Protein AF-A0A2W4PG89-F1 (afdb_monomer_lite)

pLDDT: mean 87.33, std 13.19, range [42.97, 98.25]

Radius of gyration: 44.08 Å; chains: 1; bounding box: 96×27×114 Å

Structure (mmCIF, N/CA/C/O backbone):
data_AF-A0A2W4PG89-F1
#
_entry.id   AF-A0A2W4PG89-F1
#
loop_
_atom_site.group_PDB
_atom_site.id
_atom_site.type_symbol
_atom_site.label_atom_id
_atom_site.label_alt_id
_atom_site.label_comp_id
_atom_site.label_asym_id
_atom_site.label_entity_id
_atom_site.label_seq_id
_atom_site.pdbx_PDB_ins_code
_atom_site.Cartn_x
_atom_site.Cartn_y
_atom_site.Cartn_z
_atom_site.occupancy
_atom_site.B_iso_or_equiv
_atom_site.auth_seq_id
_atom_site.auth_comp_id
_atom_site.auth_asym_id
_atom_site.auth_atom_id
_atom_site.pdbx_PDB_model_num
ATOM 1 N N . MET A 1 1 ? 1.691 -7.792 51.391 1.00 42.97 1 MET A N 1
ATOM 2 C CA . MET A 1 1 ? 2.652 -6.675 51.264 1.00 42.97 1 MET A CA 1
ATOM 3 C C . MET A 1 1 ? 2.137 -5.712 50.196 1.00 42.97 1 MET A C 1
ATOM 5 O O . MET A 1 1 ? 2.732 -5.640 49.136 1.00 42.97 1 MET A O 1
ATOM 9 N N . ASN A 1 2 ? 0.989 -5.060 50.431 1.00 47.38 2 ASN A N 1
ATOM 10 C CA . ASN A 1 2 ? 0.433 -4.059 49.508 1.00 47.38 2 ASN A CA 1
ATOM 11 C C . ASN A 1 2 ? -0.629 -3.177 50.199 1.00 47.38 2 ASN A C 1
ATOM 13 O O . ASN A 1 2 ? -1.758 -3.092 49.740 1.00 47.38 2 ASN A O 1
ATOM 17 N N . ASP A 1 3 ? -0.293 -2.598 51.356 1.00 50.00 3 ASP A N 1
ATOM 18 C CA . ASP A 1 3 ? -1.242 -1.788 52.141 1.00 50.00 3 ASP A CA 1
ATOM 19 C C . ASP A 1 3 ? -0.560 -0.528 52.699 1.00 50.00 3 ASP A C 1
ATOM 21 O O . ASP A 1 3 ? -0.509 -0.282 53.901 1.00 50.00 3 ASP A O 1
ATOM 25 N N . ARG A 1 4 ? 0.110 0.221 51.813 1.00 56.50 4 ARG A N 1
ATOM 26 C CA . ARG A 1 4 ? 0.861 1.438 52.171 1.00 56.50 4 ARG A CA 1
ATOM 27 C C . ARG A 1 4 ? 0.488 2.642 51.299 1.00 56.50 4 ARG A C 1
ATOM 29 O O . ARG A 1 4 ? 1.340 3.474 51.026 1.00 56.50 4 ARG A O 1
ATOM 36 N N . PHE A 1 5 ? -0.761 2.710 50.852 1.00 58.41 5 PHE A N 1
ATOM 37 C CA . PHE A 1 5 ? -1.310 3.937 50.276 1.00 58.41 5 PHE A CA 1
ATOM 38 C C . PHE A 1 5 ? -2.250 4.575 51.289 1.00 58.41 5 PHE A C 1
ATOM 40 O O . PHE A 1 5 ? -3.011 3.873 51.964 1.00 58.41 5 PHE A O 1
ATOM 47 N N . GLU A 1 6 ? -2.192 5.892 51.431 1.00 68.19 6 GLU A N 1
ATOM 48 C CA . GLU A 1 6 ? -3.192 6.606 52.215 1.00 68.19 6 GLU A CA 1
ATOM 49 C C . GLU A 1 6 ? -4.553 6.549 51.488 1.00 68.19 6 GLU A C 1
ATOM 51 O O . GLU A 1 6 ? -4.605 6.439 50.260 1.00 68.19 6 GLU A O 1
ATOM 56 N N . PRO A 1 7 ? -5.691 6.586 52.207 1.00 69.12 7 PRO A N 1
ATOM 57 C CA . PRO A 1 7 ? -7.019 6.478 51.595 1.00 69.12 7 PRO A CA 1
ATOM 58 C C . PRO A 1 7 ? -7.295 7.511 50.495 1.00 69.12 7 PRO A C 1
ATOM 60 O O . PRO A 1 7 ? -8.023 7.206 49.555 1.00 69.12 7 PRO A O 1
ATOM 63 N N . ALA A 1 8 ? -6.709 8.707 50.600 1.00 70.81 8 ALA A N 1
ATOM 64 C CA . ALA A 1 8 ? -6.846 9.765 49.603 1.00 70.81 8 ALA A CA 1
ATOM 65 C C . ALA A 1 8 ? -6.118 9.424 48.289 1.00 70.81 8 ALA A C 1
ATOM 67 O O . ALA A 1 8 ? -6.716 9.520 47.221 1.00 70.81 8 ALA A O 1
ATOM 68 N N . GLU A 1 9 ? -4.880 8.927 48.366 1.00 68.31 9 GLU A N 1
ATOM 69 C CA . GLU A 1 9 ? -4.071 8.563 47.192 1.00 68.31 9 GLU A CA 1
ATOM 70 C C . GLU A 1 9 ? -4.678 7.391 46.406 1.00 68.31 9 GLU A C 1
ATOM 72 O O . GLU A 1 9 ? -4.605 7.350 45.178 1.00 68.31 9 GLU A O 1
ATOM 77 N N . ARG A 1 10 ? -5.342 6.449 47.095 1.00 71.75 10 ARG A N 1
ATOM 78 C CA . ARG A 1 10 ? -6.097 5.375 46.428 1.00 71.75 10 ARG A CA 1
ATOM 79 C C . ARG A 1 10 ? -7.257 5.915 45.594 1.00 71.75 10 ARG A C 1
ATOM 81 O O . ARG A 1 10 ? -7.465 5.445 44.481 1.00 71.75 10 ARG A O 1
ATOM 88 N N . ASN A 1 11 ? -7.991 6.902 46.103 1.00 76.06 11 ASN A N 1
ATOM 89 C CA . ASN A 1 11 ? -9.130 7.471 45.382 1.00 76.06 11 ASN A CA 1
ATOM 90 C C . ASN A 1 11 ? -8.682 8.242 44.132 1.00 76.06 11 ASN A C 1
ATOM 92 O O . ASN A 1 11 ? -9.313 8.116 43.085 1.00 76.06 11 ASN A O 1
ATOM 96 N N . GLU A 1 12 ? -7.575 8.984 44.215 1.00 80.25 12 GLU A N 1
ATOM 97 C CA . GLU A 1 12 ? -7.002 9.696 43.063 1.00 80.25 12 GLU A CA 1
ATOM 98 C C . GLU A 1 12 ? -6.467 8.733 41.997 1.00 80.25 12 GLU A C 1
ATOM 100 O O . GLU A 1 12 ? -6.720 8.929 40.808 1.00 80.25 12 GLU A O 1
ATOM 105 N N . HIS A 1 13 ? -5.794 7.652 42.413 1.00 85.62 13 HIS A N 1
ATOM 106 C CA . HIS A 1 13 ? -5.355 6.596 41.502 1.00 85.62 13 HIS A CA 1
ATOM 107 C C . HIS A 1 13 ? -6.539 5.990 40.741 1.00 85.62 13 HIS A C 1
ATOM 109 O O . HIS A 1 13 ? -6.485 5.844 39.524 1.00 85.62 13 HIS A O 1
ATOM 115 N N . HIS A 1 14 ? -7.616 5.642 41.446 1.00 83.06 14 HIS A N 1
ATOM 116 C CA . HIS A 1 14 ? -8.781 5.013 40.828 1.00 83.06 14 HIS A CA 1
ATOM 117 C C . HIS A 1 14 ? -9.470 5.957 39.840 1.00 83.06 14 HIS A C 1
ATOM 119 O O . HIS A 1 14 ? -9.765 5.545 38.727 1.00 83.06 14 HIS A O 1
ATOM 125 N N . ALA A 1 15 ? -9.646 7.232 40.196 1.00 85.62 15 ALA A N 1
ATOM 126 C CA . ALA A 1 15 ? -10.275 8.205 39.306 1.00 85.62 15 ALA A CA 1
ATOM 127 C C . ALA A 1 15 ? -9.478 8.420 38.007 1.00 85.62 15 ALA A C 1
ATOM 129 O O . ALA A 1 15 ? -10.058 8.411 36.926 1.00 85.62 15 ALA A O 1
ATOM 130 N N . ALA A 1 16 ? -8.151 8.570 38.097 1.00 90.00 16 ALA A N 1
ATOM 131 C CA . ALA A 1 16 ? -7.307 8.813 36.924 1.00 90.00 16 ALA A CA 1
ATOM 132 C C . ALA A 1 16 ? -7.180 7.591 35.997 1.00 90.00 16 ALA A C 1
ATOM 134 O O . ALA A 1 16 ? -6.957 7.743 34.795 1.00 90.00 16 ALA A O 1
ATOM 135 N N . TRP A 1 17 ? -7.270 6.378 36.551 1.00 95.19 17 TRP A N 1
ATOM 136 C CA . TRP A 1 17 ? -7.190 5.151 35.761 1.00 95.19 17 TRP A CA 1
ATOM 137 C C . TRP A 1 17 ? -8.542 4.683 35.232 1.00 95.19 17 TRP A C 1
ATOM 139 O O . TRP A 1 17 ? -8.551 4.083 34.165 1.00 95.19 17 TRP A O 1
ATOM 149 N N . ASP A 1 18 ? -9.657 4.980 35.902 1.00 94.94 18 ASP A N 1
ATOM 150 C CA . ASP A 1 18 ? -10.996 4.619 35.420 1.00 94.94 18 ASP A CA 1
ATOM 151 C C . ASP A 1 18 ? -11.278 5.219 34.034 1.00 94.94 18 ASP A C 1
ATOM 153 O O . ASP A 1 18 ? -11.671 4.482 33.133 1.00 94.94 18 ASP A O 1
ATOM 157 N N . GLU A 1 19 ? -10.989 6.509 33.830 1.00 95.31 19 GLU A N 1
ATOM 158 C CA . GLU A 1 19 ? -11.161 7.185 32.531 1.00 95.31 19 GLU A CA 1
ATOM 159 C C . GLU A 1 19 ? -10.311 6.517 31.437 1.00 95.31 19 GLU A C 1
ATOM 161 O O . GLU A 1 19 ? -10.819 6.113 30.397 1.00 95.31 19 GLU A O 1
ATOM 166 N N . ARG A 1 20 ? -9.027 6.258 31.714 1.00 97.25 20 ARG A N 1
ATOM 167 C CA . ARG A 1 20 ? -8.132 5.595 30.750 1.00 97.25 20 ARG A CA 1
ATOM 168 C C . ARG A 1 20 ? -8.522 4.154 30.442 1.00 97.25 20 ARG A C 1
ATOM 170 O O . ARG A 1 20 ? -8.232 3.670 29.352 1.00 97.25 20 ARG A O 1
ATOM 177 N N . LEU A 1 21 ? -9.091 3.437 31.409 1.00 97.81 21 LEU A N 1
ATOM 178 C CA . LEU A 1 21 ? -9.573 2.074 31.193 1.00 97.81 21 LEU A CA 1
ATOM 179 C C . LEU A 1 21 ? -10.810 2.066 30.295 1.00 97.81 21 LEU A C 1
ATOM 181 O O . LEU A 1 21 ? -10.938 1.146 29.492 1.00 97.81 21 LEU A O 1
ATOM 185 N N . GLN A 1 22 ? -11.679 3.073 30.414 1.00 96.69 22 GLN A N 1
ATOM 186 C CA . GLN A 1 22 ? -12.812 3.268 29.510 1.00 96.69 22 GLN A CA 1
ATOM 187 C C . GLN A 1 22 ? -12.330 3.619 28.100 1.00 96.69 22 GLN A C 1
ATOM 189 O O . GLN A 1 22 ? -12.638 2.871 27.180 1.00 96.69 22 GLN A O 1
ATOM 194 N N . ASP A 1 23 ? -11.457 4.620 27.949 1.00 97.56 23 ASP A N 1
ATOM 195 C CA . ASP A 1 23 ? -10.880 4.980 26.643 1.00 97.56 23 ASP A CA 1
ATOM 196 C C . ASP A 1 23 ? -10.186 3.782 25.967 1.00 97.56 23 ASP A C 1
ATOM 198 O O . ASP A 1 23 ? -10.250 3.591 24.752 1.00 97.56 23 ASP A O 1
ATOM 202 N N . TRP A 1 24 ? -9.497 2.948 26.755 1.00 98.06 24 TRP A N 1
ATOM 203 C CA . TRP A 1 24 ? -8.860 1.731 26.256 1.00 98.06 24 TRP A CA 1
ATOM 204 C C . TRP A 1 24 ? -9.882 0.685 25.793 1.00 98.06 24 TRP A C 1
ATOM 206 O O . TRP A 1 24 ? -9.654 0.012 24.789 1.00 98.06 24 TRP A O 1
ATOM 216 N N . LEU A 1 25 ? -10.993 0.535 26.520 1.00 97.50 25 LEU A N 1
ATOM 217 C CA . LEU A 1 25 ? -12.073 -0.395 26.188 1.00 97.50 25 LEU A CA 1
ATOM 218 C C . LEU A 1 25 ? -12.823 0.040 24.920 1.00 97.50 25 LEU A C 1
ATOM 220 O O . LEU A 1 25 ? -13.148 -0.813 24.095 1.00 97.50 25 LEU A O 1
ATOM 224 N N . ASP A 1 26 ? -12.988 1.348 24.731 1.00 96.81 26 ASP A N 1
ATOM 225 C CA . ASP A 1 26 ? -13.609 1.965 23.554 1.00 96.81 26 ASP A CA 1
ATOM 226 C C . ASP A 1 26 ? -12.658 2.053 22.340 1.00 96.81 26 ASP A C 1
ATOM 228 O O . ASP A 1 26 ? -13.071 2.425 21.243 1.00 96.81 26 ASP A O 1
ATOM 232 N N . ALA A 1 27 ? -11.393 1.641 22.505 1.00 97.25 27 ALA A N 1
ATOM 233 C CA . ALA A 1 27 ? -10.324 1.722 21.505 1.00 97.25 27 ALA A CA 1
ATOM 234 C C . ALA A 1 27 ? -10.004 3.156 21.026 1.00 97.25 27 ALA A C 1
ATOM 236 O O . ALA A 1 27 ? -9.531 3.349 19.903 1.00 97.25 27 ALA A O 1
ATOM 237 N N . ASP A 1 28 ? -10.188 4.142 21.907 1.00 97.81 28 ASP A N 1
ATOM 238 C CA . ASP A 1 28 ? -9.952 5.569 21.651 1.00 97.81 28 ASP A CA 1
ATOM 239 C C . ASP A 1 28 ? -8.527 6.035 22.018 1.00 97.81 28 ASP A C 1
ATOM 241 O O . ASP A 1 28 ? -8.156 7.194 21.809 1.00 97.81 28 ASP A O 1
ATOM 245 N N . LEU A 1 29 ? -7.687 5.131 22.530 1.00 97.56 29 LEU A N 1
ATOM 246 C CA . LEU A 1 29 ? -6.290 5.413 22.861 1.00 97.56 29 LEU A CA 1
ATOM 247 C C . LEU A 1 29 ? -5.343 5.206 21.674 1.00 97.56 29 LEU A C 1
ATOM 249 O O . LE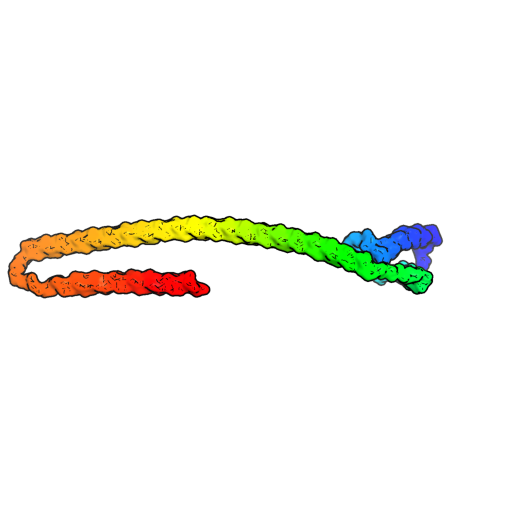U A 1 29 ? -5.458 4.250 20.906 1.00 97.56 29 LEU A O 1
ATOM 253 N N . ASP A 1 30 ? -4.311 6.049 21.583 1.00 97.75 30 ASP A N 1
ATOM 254 C CA . ASP A 1 30 ? -3.206 5.805 20.660 1.00 97.75 30 ASP A CA 1
ATOM 255 C C . ASP A 1 30 ? -2.350 4.591 21.089 1.00 97.75 30 ASP A C 1
ATOM 257 O O . ASP A 1 30 ? -2.493 4.018 22.177 1.00 97.75 30 ASP A O 1
ATOM 261 N N . ALA A 1 31 ? -1.419 4.175 20.224 1.00 97.81 31 ALA A N 1
ATOM 262 C CA . ALA A 1 31 ? -0.582 3.003 20.480 1.00 97.81 31 ALA A CA 1
ATOM 263 C C . ALA A 1 31 ? 0.308 3.141 21.735 1.00 97.81 31 ALA A C 1
ATOM 265 O O . ALA A 1 31 ? 0.587 2.146 22.406 1.00 97.81 31 ALA A O 1
ATOM 266 N N . ALA A 1 32 ? 0.763 4.353 22.066 1.00 97.88 32 ALA A N 1
ATOM 267 C CA . ALA A 1 32 ? 1.626 4.588 23.221 1.00 97.88 32 ALA A CA 1
ATOM 268 C C . ALA A 1 32 ? 0.824 4.553 24.531 1.00 97.88 32 ALA A C 1
ATOM 270 O O . ALA A 1 32 ? 1.262 3.955 25.517 1.00 97.88 32 ALA A O 1
ATOM 271 N N . GLN A 1 33 ? -0.365 5.150 24.532 1.00 97.69 33 GLN A N 1
ATOM 272 C CA . GLN A 1 33 ? -1.306 5.123 25.648 1.00 97.69 33 GLN A CA 1
ATOM 273 C C . GLN A 1 33 ? -1.823 3.704 25.910 1.00 97.69 33 GLN A C 1
ATOM 275 O O . GLN A 1 33 ? -1.857 3.273 27.063 1.00 97.69 33 GLN A O 1
ATOM 280 N N . THR A 1 34 ? -2.128 2.951 24.850 1.00 98.25 34 THR A N 1
ATOM 281 C CA . THR A 1 34 ? -2.509 1.533 24.930 1.00 98.25 34 THR A CA 1
ATOM 282 C C . THR A 1 34 ? -1.435 0.716 25.647 1.00 98.25 34 THR A C 1
ATOM 284 O O . THR A 1 34 ? -1.725 0.052 26.642 1.00 98.25 34 THR A O 1
ATOM 287 N N . ALA A 1 35 ? -0.170 0.835 25.225 1.00 98.19 35 ALA A N 1
ATOM 288 C CA . ALA A 1 35 ? 0.943 0.129 25.861 1.00 98.19 35 ALA A CA 1
ATOM 289 C C . ALA A 1 35 ? 1.120 0.513 27.344 1.00 98.19 35 ALA A C 1
ATOM 291 O O . ALA A 1 35 ? 1.455 -0.327 28.184 1.00 98.19 35 ALA A O 1
ATOM 292 N N . LEU A 1 36 ? 0.875 1.781 27.688 1.00 97.75 36 LEU A N 1
ATOM 293 C CA . LEU A 1 36 ? 0.931 2.263 29.065 1.00 97.75 36 LEU A CA 1
ATOM 294 C C . LEU A 1 36 ? -0.166 1.624 29.931 1.00 97.75 36 LEU A C 1
ATOM 296 O O . LEU A 1 36 ? 0.146 1.129 31.018 1.00 97.75 36 LEU A O 1
ATOM 300 N N . VAL A 1 37 ? -1.411 1.569 29.448 1.00 98.00 37 VAL A N 1
ATOM 301 C CA . VAL A 1 37 ? -2.527 0.902 30.142 1.00 98.00 37 VAL A CA 1
ATOM 302 C C . VAL A 1 37 ? -2.253 -0.592 30.312 1.00 98.00 37 VAL A C 1
ATOM 304 O O . VAL A 1 37 ? -2.361 -1.106 31.424 1.00 98.00 37 VAL A O 1
ATOM 307 N N . GLU A 1 38 ? -1.805 -1.280 29.262 1.00 98.25 38 GLU A N 1
ATOM 308 C CA . GLU A 1 38 ? -1.460 -2.706 29.321 1.00 98.25 38 GLU A CA 1
ATOM 309 C C . GLU A 1 38 ? -0.354 -2.995 30.345 1.00 98.25 38 GLU A C 1
ATOM 311 O O . GLU A 1 38 ? -0.463 -3.927 31.148 1.00 98.25 38 GLU A O 1
ATOM 316 N N . SER A 1 39 ? 0.692 -2.162 30.378 1.00 97.94 39 SER A N 1
ATOM 317 C CA . SER A 1 39 ? 1.777 -2.298 31.355 1.00 97.94 39 SER A CA 1
ATOM 318 C C . SER A 1 39 ? 1.288 -2.107 32.796 1.00 97.94 39 SER A C 1
ATOM 320 O O . SER A 1 39 ? 1.695 -2.846 33.698 1.00 97.94 39 SER A O 1
ATOM 322 N N . HIS A 1 40 ? 0.367 -1.164 33.018 1.00 96.75 40 HIS A N 1
ATOM 323 C CA . HIS A 1 40 ? -0.229 -0.928 34.326 1.00 96.75 40 HIS A CA 1
ATOM 324 C C . HIS A 1 40 ? -1.127 -2.093 34.746 1.00 96.75 40 HIS A C 1
ATOM 326 O O . HIS A 1 40 ? -1.009 -2.586 35.867 1.00 96.75 40 HIS A O 1
ATOM 332 N N . LEU A 1 41 ? -1.964 -2.593 33.835 1.00 97.50 41 LEU A N 1
ATOM 333 C CA . LEU A 1 41 ? -2.812 -3.762 34.061 1.00 97.50 41 LEU A CA 1
ATOM 334 C C . LEU A 1 41 ? -1.992 -5.011 34.393 1.00 97.50 41 LEU A C 1
ATOM 336 O O . LEU A 1 41 ? -2.436 -5.824 35.200 1.00 97.50 41 LEU A O 1
ATOM 340 N N . ALA A 1 42 ? -0.783 -5.170 33.848 1.00 97.75 42 ALA A N 1
ATOM 341 C CA . ALA A 1 42 ? 0.108 -6.267 34.227 1.00 97.75 42 ALA A CA 1
ATOM 342 C C . ALA A 1 42 ? 0.571 -6.162 35.696 1.00 97.75 42 ALA A C 1
ATOM 344 O O . ALA A 1 42 ? 0.637 -7.170 36.406 1.00 97.75 42 ALA A O 1
ATOM 345 N N . ALA A 1 43 ? 0.829 -4.946 36.182 1.00 96.12 43 ALA A N 1
ATOM 346 C CA . ALA A 1 43 ? 1.357 -4.696 37.523 1.00 96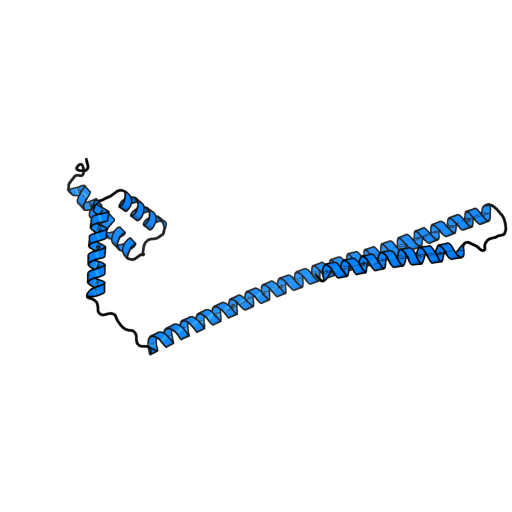.12 43 ALA A CA 1
ATOM 347 C C . ALA A 1 43 ? 0.277 -4.522 38.612 1.00 96.12 43 ALA A C 1
ATOM 349 O O . ALA A 1 43 ? 0.527 -4.849 39.773 1.00 96.12 43 ALA A O 1
ATOM 350 N N . CYS A 1 44 ? -0.916 -4.032 38.265 1.00 95.56 44 CYS A N 1
ATOM 351 C CA . CYS A 1 44 ? -1.930 -3.584 39.221 1.00 95.56 44 CYS A CA 1
ATOM 352 C C . CYS A 1 44 ? -3.159 -4.518 39.260 1.00 95.56 44 CYS A C 1
ATOM 354 O O . CYS A 1 44 ? -3.974 -4.493 38.337 1.00 95.56 44 CYS A O 1
ATOM 356 N N . PRO A 1 45 ? -3.346 -5.336 40.319 1.00 93.75 45 PRO A 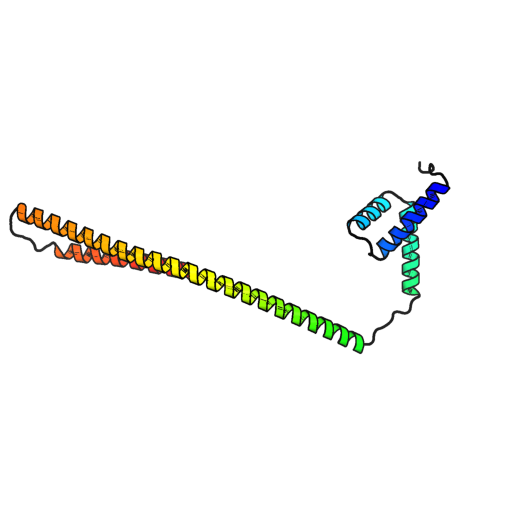N 1
ATOM 357 C CA . PRO A 1 45 ? -4.513 -6.218 40.434 1.00 93.75 45 PRO A CA 1
ATOM 358 C C . PRO A 1 45 ? -5.840 -5.461 40.555 1.00 93.75 45 PRO A C 1
ATOM 360 O O . PRO A 1 45 ? -6.827 -5.901 39.979 1.00 93.75 45 PRO A O 1
ATOM 363 N N . VAL A 1 46 ? -5.849 -4.306 41.224 1.00 91.81 46 VAL A N 1
ATOM 364 C CA . VAL A 1 46 ? -7.068 -3.515 41.451 1.00 91.81 46 VAL A CA 1
ATOM 365 C C . VAL A 1 46 ? -7.640 -2.988 40.132 1.00 91.81 46 VAL A C 1
ATOM 367 O O . VAL A 1 46 ? -8.830 -3.126 39.873 1.00 91.81 46 VAL A O 1
ATOM 370 N N . CYS A 1 47 ? -6.792 -2.467 39.240 1.00 95.81 47 CYS A N 1
ATOM 371 C CA . CYS A 1 47 ? -7.239 -2.020 37.918 1.00 95.81 47 CYS A CA 1
ATOM 372 C C . CYS A 1 47 ? -7.693 -3.175 37.014 1.00 95.81 47 CYS A C 1
ATOM 374 O O . CYS A 1 47 ? -8.538 -2.964 36.151 1.00 95.81 47 CYS A O 1
ATOM 376 N N . ARG A 1 48 ? -7.185 -4.401 37.212 1.00 96.56 48 ARG A N 1
ATOM 377 C CA . ARG A 1 48 ? -7.697 -5.581 36.492 1.00 96.56 48 ARG A CA 1
ATOM 378 C C . ARG A 1 48 ? -9.093 -5.980 36.955 1.00 96.56 48 ARG A C 1
ATOM 380 O O . ARG A 1 48 ? -9.920 -6.307 36.112 1.00 96.56 48 ARG A O 1
ATOM 387 N N . GLU A 1 49 ? -9.340 -5.961 38.263 1.00 95.88 49 GLU A N 1
ATOM 388 C CA . GLU A 1 49 ? -10.676 -6.195 38.827 1.00 95.88 49 GLU A CA 1
ATOM 389 C C . GLU A 1 49 ? -11.653 -5.139 38.306 1.00 95.88 49 GLU A C 1
ATOM 391 O O . GLU A 1 49 ? -12.702 -5.478 37.765 1.00 95.88 49 GLU A O 1
ATOM 396 N N . ARG A 1 50 ? -11.245 -3.867 38.324 1.00 95.56 50 ARG A N 1
ATOM 397 C CA . ARG A 1 50 ? -12.047 -2.763 37.796 1.00 95.56 50 ARG A CA 1
ATOM 398 C C . ARG A 1 50 ? -12.355 -2.888 36.301 1.00 95.56 50 ARG A C 1
ATOM 400 O O . ARG A 1 50 ? -13.487 -2.671 35.883 1.00 95.56 50 ARG A O 1
ATOM 407 N N . LEU A 1 51 ? -11.373 -3.285 35.491 1.00 97.44 51 LEU A N 1
ATOM 408 C CA . LEU A 1 51 ? -11.588 -3.566 34.070 1.00 97.44 51 LEU A CA 1
ATOM 409 C C . LEU A 1 51 ? -12.567 -4.732 33.853 1.00 97.44 51 LEU A C 1
ATOM 411 O O . LEU A 1 51 ? -13.336 -4.709 32.894 1.00 97.44 51 LEU A O 1
ATOM 415 N N . ALA A 1 52 ? -12.545 -5.753 34.715 1.00 97.81 52 ALA A N 1
ATOM 416 C CA . ALA A 1 52 ? -13.513 -6.845 34.651 1.00 97.81 52 ALA A CA 1
ATOM 417 C C . ALA A 1 52 ? -14.940 -6.346 34.935 1.00 97.81 52 ALA A C 1
ATOM 419 O O . ALA A 1 52 ? -15.839 -6.664 34.164 1.00 97.81 52 ALA A O 1
ATOM 420 N N . GLU A 1 53 ? -15.129 -5.492 35.947 1.00 97.06 53 GLU A N 1
ATOM 421 C CA . GLU A 1 53 ? -16.426 -4.853 36.230 1.00 97.06 53 GLU A CA 1
ATOM 422 C C . GLU A 1 53 ? -16.933 -4.020 35.042 1.00 97.06 53 GLU A C 1
ATOM 424 O O . GLU A 1 53 ? -18.098 -4.124 34.661 1.00 97.06 53 GLU A O 1
ATOM 429 N N . LEU A 1 54 ? -16.063 -3.213 34.419 1.00 96.75 54 LEU A N 1
ATOM 430 C CA . LEU A 1 54 ? -16.426 -2.413 33.242 1.00 96.75 54 LEU A CA 1
ATOM 431 C C . LEU A 1 54 ? -16.868 -3.297 32.067 1.00 96.75 54 LEU A C 1
ATOM 433 O O . LEU A 1 54 ? -17.867 -2.998 31.418 1.00 96.75 54 LEU A O 1
ATOM 437 N N . ARG A 1 55 ? -16.178 -4.419 31.831 1.00 97.62 55 ARG A N 1
ATOM 438 C CA . ARG A 1 55 ? -16.555 -5.398 30.797 1.00 97.62 55 ARG A CA 1
ATOM 439 C C . ARG A 1 55 ? -17.874 -6.103 31.093 1.00 97.62 55 ARG A C 1
ATOM 441 O O . ARG A 1 55 ? -18.615 -6.402 30.163 1.00 97.62 55 ARG A O 1
ATOM 448 N N . GLU A 1 56 ? -18.169 -6.387 32.359 1.00 97.94 56 GLU A N 1
ATOM 449 C CA . GLU A 1 56 ? -19.466 -6.947 32.755 1.00 97.94 56 GLU A CA 1
ATOM 450 C C . GLU A 1 56 ? -20.605 -5.957 32.488 1.00 97.94 56 GLU A C 1
ATOM 452 O O . GLU A 1 56 ? -21.654 -6.357 31.982 1.00 97.94 56 GLU A O 1
ATOM 457 N N . ILE A 1 57 ? -20.390 -4.666 32.768 1.00 96.94 57 ILE A N 1
ATOM 458 C CA . ILE A 1 57 ? -21.351 -3.602 32.451 1.00 96.94 57 ILE A CA 1
ATOM 459 C C . ILE A 1 57 ? -21.557 -3.497 30.937 1.00 96.94 57 ILE A C 1
ATOM 461 O O . ILE A 1 57 ? -22.703 -3.456 30.492 1.00 96.94 57 ILE A O 1
ATOM 465 N N . ASP A 1 58 ? -20.478 -3.485 30.152 1.00 96.12 58 ASP A N 1
ATOM 466 C CA . ASP A 1 58 ? -20.547 -3.406 28.689 1.00 96.12 58 ASP A CA 1
ATOM 467 C C . ASP A 1 58 ? -21.290 -4.610 28.084 1.00 96.12 58 ASP A C 1
ATOM 469 O O . ASP A 1 58 ? -22.211 -4.449 27.285 1.00 96.12 58 ASP A O 1
ATOM 473 N N . ALA A 1 59 ? -21.003 -5.826 28.563 1.00 96.06 59 ALA A N 1
ATOM 474 C CA . ALA A 1 59 ? -21.732 -7.027 28.161 1.00 96.06 59 ALA A CA 1
ATOM 475 C C . ALA A 1 59 ? -23.226 -6.953 28.525 1.00 96.06 59 ALA A C 1
ATOM 477 O O . ALA A 1 59 ? -24.085 -7.257 27.697 1.00 96.06 59 ALA A O 1
ATOM 478 N N . ALA A 1 60 ? -23.554 -6.499 29.739 1.00 97.19 60 ALA A N 1
ATOM 479 C CA . ALA A 1 60 ? -24.941 -6.335 30.165 1.00 97.19 60 ALA A CA 1
ATOM 480 C C . ALA A 1 60 ? -25.682 -5.270 29.338 1.00 97.19 60 ALA A C 1
ATOM 482 O O . ALA A 1 60 ? -26.859 -5.447 29.019 1.00 97.19 60 ALA A O 1
ATOM 483 N N . LEU A 1 61 ? -25.006 -4.179 28.963 1.00 95.75 61 LEU A N 1
ATOM 484 C CA . LEU A 1 61 ? -25.545 -3.156 28.067 1.00 95.75 61 LEU A CA 1
ATOM 485 C C . LEU A 1 61 ? -25.768 -3.712 26.660 1.00 95.75 61 LEU A C 1
ATOM 487 O O . LEU A 1 61 ? -26.837 -3.495 26.089 1.00 95.75 61 LEU A O 1
ATOM 491 N N . ALA A 1 62 ? -24.808 -4.463 26.123 1.00 93.69 62 ALA A N 1
ATOM 492 C CA . ALA A 1 62 ? -24.918 -5.105 24.818 1.00 93.69 62 ALA A CA 1
ATOM 493 C C . ALA A 1 62 ? -26.089 -6.101 24.750 1.00 93.69 62 ALA A C 1
ATOM 495 O O . ALA A 1 62 ? -26.750 -6.198 23.714 1.00 93.69 62 ALA A O 1
ATOM 496 N N . ASP A 1 63 ? -26.374 -6.802 25.850 1.00 95.81 63 ASP A N 1
ATOM 497 C CA . ASP A 1 63 ? -27.510 -7.721 25.962 1.00 95.81 63 ASP A CA 1
ATOM 498 C C . ASP A 1 63 ? -28.850 -6.994 26.165 1.00 95.81 63 ASP A C 1
ATOM 500 O O . ASP A 1 63 ? -29.887 -7.437 25.663 1.00 95.81 63 ASP A O 1
ATOM 504 N N . ALA A 1 64 ? -28.853 -5.879 26.901 1.00 96.38 64 ALA A N 1
ATOM 505 C CA . ALA A 1 64 ? -30.063 -5.111 27.196 1.00 96.38 64 ALA A CA 1
ATOM 506 C C . ALA A 1 64 ? -30.522 -4.234 26.022 1.00 96.38 64 ALA A C 1
ATOM 508 O O . ALA A 1 64 ? -31.719 -3.957 25.882 1.00 96.38 64 ALA A O 1
ATOM 509 N N . LEU A 1 65 ? -29.589 -3.766 25.192 1.00 95.38 65 LEU A N 1
ATOM 510 C CA . LEU A 1 65 ? -29.898 -2.895 24.069 1.00 95.38 65 LEU A CA 1
ATOM 511 C C . LEU A 1 65 ? -30.437 -3.710 22.883 1.00 95.38 65 LEU A C 1
ATOM 513 O O . LEU A 1 65 ? -29.814 -4.681 22.448 1.00 95.38 65 LEU A O 1
ATOM 517 N N . PRO A 1 66 ? -31.587 -3.320 22.300 1.00 91.69 66 PRO A N 1
ATOM 518 C CA . PRO A 1 66 ? -32.081 -3.978 21.104 1.00 91.69 66 PRO A CA 1
ATOM 519 C C . PRO A 1 66 ? -31.077 -3.765 19.972 1.00 91.69 66 PRO A C 1
ATOM 521 O O . PRO A 1 66 ? -30.729 -2.631 19.640 1.00 91.69 66 PRO A O 1
ATOM 524 N N . ARG A 1 67 ? -30.640 -4.858 19.339 1.00 87.69 67 ARG A N 1
ATOM 525 C CA . ARG A 1 67 ? -29.849 -4.761 18.110 1.00 87.69 67 ARG A CA 1
ATOM 526 C C . ARG A 1 67 ? -30.686 -4.044 17.059 1.00 87.69 67 ARG A C 1
ATOM 528 O O . ARG A 1 67 ? -31.709 -4.573 16.619 1.00 87.69 67 ARG A O 1
ATOM 535 N N . LEU A 1 68 ? -30.252 -2.853 16.649 1.00 88.81 68 LEU A N 1
ATOM 536 C CA . LEU A 1 68 ? -30.810 -2.213 15.467 1.00 88.81 68 LEU A CA 1
ATOM 537 C C . LEU A 1 68 ? -30.449 -3.077 14.259 1.00 88.81 68 LEU A C 1
ATOM 539 O O . LEU A 1 68 ? -29.309 -3.084 13.801 1.00 88.81 68 LEU A O 1
ATOM 543 N N . ALA A 1 69 ? -31.428 -3.820 13.752 1.00 88.12 69 ALA A N 1
ATOM 544 C CA . ALA A 1 69 ? -31.336 -4.397 12.426 1.00 88.12 69 ALA A CA 1
ATOM 545 C C . ALA A 1 69 ? -31.526 -3.256 11.424 1.00 88.12 69 ALA A C 1
ATOM 547 O O . ALA A 1 69 ? -32.602 -2.658 11.346 1.00 88.12 69 ALA A O 1
ATOM 548 N N . LEU A 1 70 ? -30.464 -2.925 10.699 1.00 91.25 70 LEU A N 1
ATOM 549 C CA . LEU A 1 70 ? -30.568 -2.049 9.542 1.00 91.25 70 LEU A CA 1
ATOM 550 C C . LEU A 1 70 ? -31.362 -2.782 8.456 1.00 91.25 70 LEU A C 1
ATOM 552 O O . LEU A 1 70 ? -31.319 -4.010 8.358 1.00 91.25 70 LEU A O 1
ATOM 556 N N . ASP A 1 71 ? -32.151 -2.039 7.682 1.00 95.00 71 ASP A N 1
ATOM 557 C CA . ASP A 1 71 ? -32.877 -2.644 6.575 1.00 95.00 71 ASP A CA 1
ATOM 558 C C . ASP A 1 71 ? -31.927 -2.974 5.411 1.00 95.00 71 ASP A C 1
ATOM 560 O O . ASP A 1 71 ? -30.909 -2.320 5.184 1.00 95.00 71 ASP A O 1
ATOM 564 N N . GLU A 1 72 ? -32.298 -3.975 4.616 1.00 95.69 72 GLU A N 1
ATOM 565 C CA . GLU A 1 72 ? -31.530 -4.395 3.438 1.00 95.69 72 GLU A CA 1
ATOM 566 C C . GLU A 1 72 ? -31.326 -3.241 2.428 1.00 95.69 72 GLU A C 1
ATOM 568 O O . GLU A 1 72 ? -30.399 -3.242 1.618 1.00 95.69 72 GLU A O 1
ATOM 573 N N . ALA A 1 73 ? -32.202 -2.228 2.427 1.00 96.12 73 ALA A N 1
ATOM 574 C CA . ALA A 1 73 ? -32.055 -1.081 1.537 1.00 96.12 73 ALA A CA 1
ATOM 575 C C . ALA A 1 73 ? -30.936 -0.131 1.990 1.00 96.12 73 ALA A C 1
ATOM 577 O O . ALA A 1 73 ? -30.312 0.518 1.146 1.00 96.12 73 ALA A O 1
ATOM 578 N N . PHE A 1 74 ? -30.669 -0.030 3.288 1.00 96.06 74 PHE A N 1
ATOM 579 C CA . PHE A 1 74 ? -29.521 0.661 3.847 1.00 96.06 74 PHE A CA 1
ATOM 580 C C . PHE A 1 74 ? -28.231 -0.063 3.468 1.00 96.06 74 PHE A C 1
ATOM 582 O O . PHE A 1 74 ? -27.364 0.567 2.864 1.00 96.06 74 PHE A O 1
ATOM 589 N N . ASP A 1 75 ? -28.152 -1.376 3.695 1.00 95.31 75 ASP A N 1
ATOM 590 C CA . ASP A 1 75 ? -26.954 -2.168 3.389 1.00 95.31 75 ASP A CA 1
ATOM 591 C C . ASP A 1 75 ? -26.594 -2.098 1.905 1.00 95.31 75 ASP A C 1
ATOM 593 O O . ASP A 1 75 ? -25.450 -1.817 1.545 1.00 95.31 75 ASP A O 1
ATOM 597 N N . ARG A 1 76 ? -27.588 -2.230 1.016 1.00 97.12 76 ARG A N 1
ATOM 598 C CA . ARG A 1 76 ? -27.365 -2.058 -0.427 1.00 97.12 76 ARG A CA 1
ATOM 599 C C . ARG A 1 76 ? -26.845 -0.669 -0.787 1.00 97.12 76 ARG A C 1
ATOM 601 O O . ARG A 1 76 ? -25.987 -0.564 -1.660 1.00 97.12 76 ARG A O 1
ATOM 608 N N . ARG A 1 77 ? -27.355 0.395 -0.156 1.00 97.44 77 ARG A N 1
ATOM 609 C CA . ARG A 1 77 ? -26.884 1.769 -0.410 1.00 97.44 77 ARG A CA 1
ATOM 610 C C . ARG A 1 77 ? -25.458 1.969 0.090 1.00 97.44 77 ARG A C 1
ATOM 612 O O . ARG A 1 77 ? -24.648 2.529 -0.641 1.00 97.44 77 ARG A O 1
ATOM 619 N N . LEU A 1 78 ? -25.151 1.476 1.286 1.00 97.06 78 LEU A N 1
ATOM 620 C CA . LEU A 1 78 ? -23.816 1.548 1.867 1.00 97.06 78 LEU A CA 1
ATOM 621 C C . LEU A 1 78 ? -22.798 0.794 1.004 1.00 97.06 78 LEU A C 1
ATOM 623 O O . LEU A 1 78 ? -21.769 1.354 0.635 1.00 97.06 78 LEU A O 1
ATOM 627 N N . LEU A 1 79 ? -23.103 -0.447 0.619 1.00 97.06 79 LEU A N 1
ATOM 628 C CA . LEU A 1 79 ? -22.227 -1.249 -0.234 1.00 97.06 79 LEU A CA 1
ATOM 629 C C . LEU A 1 79 ? -22.053 -0.627 -1.622 1.00 97.06 79 LEU A C 1
ATOM 631 O O . LEU A 1 79 ? -20.936 -0.596 -2.133 1.00 97.06 79 LEU A O 1
ATOM 635 N N . ALA A 1 80 ? -23.120 -0.086 -2.218 1.00 97.75 80 ALA A N 1
ATOM 636 C CA . ALA A 1 80 ? -23.020 0.637 -3.485 1.00 97.75 80 ALA A CA 1
ATOM 637 C C . ALA A 1 80 ? -22.078 1.846 -3.373 1.00 97.75 80 ALA A C 1
ATOM 639 O O . ALA A 1 80 ? -21.227 2.037 -4.239 1.00 97.75 80 ALA A O 1
ATOM 640 N N . GLN A 1 81 ? -22.173 2.611 -2.283 1.00 97.81 81 GLN A N 1
ATOM 641 C CA . GLN A 1 81 ? -21.303 3.756 -2.033 1.00 97.81 81 GLN A CA 1
ATOM 642 C C . GLN A 1 81 ? -19.837 3.341 -1.819 1.00 97.81 81 GLN A C 1
ATOM 644 O O . GLN A 1 81 ? -18.939 3.968 -2.381 1.00 97.81 81 GLN A O 1
ATOM 649 N N . ILE A 1 82 ? -19.581 2.268 -1.060 1.00 97.12 82 ILE A N 1
ATOM 650 C CA . ILE A 1 82 ? -18.227 1.717 -0.872 1.00 97.12 82 ILE A CA 1
ATOM 651 C C . ILE A 1 82 ? -17.647 1.269 -2.217 1.00 97.12 82 ILE A C 1
ATOM 653 O O . ILE A 1 82 ? -16.505 1.596 -2.535 1.00 97.12 82 ILE A O 1
ATOM 657 N N . HIS A 1 83 ? -18.433 0.562 -3.034 1.00 97.44 83 HIS A N 1
ATOM 658 C CA . HIS A 1 83 ? -18.006 0.124 -4.361 1.00 97.44 83 HIS A CA 1
ATOM 659 C C . HIS A 1 83 ? -17.719 1.290 -5.305 1.00 97.44 83 HIS A C 1
ATOM 661 O O . HIS A 1 83 ? -16.745 1.234 -6.056 1.00 97.44 83 HIS A O 1
ATOM 667 N N . GLU A 1 84 ? -18.525 2.350 -5.269 1.00 97.38 84 GLU A N 1
ATOM 668 C CA . GLU A 1 84 ? -18.286 3.549 -6.068 1.00 97.38 84 GLU A CA 1
ATOM 669 C C . GLU A 1 84 ? -16.956 4.209 -5.680 1.00 97.38 84 GLU A C 1
ATOM 671 O O . GLU A 1 84 ? -16.109 4.440 -6.548 1.00 97.38 84 GLU A O 1
ATOM 676 N N . GLN A 1 85 ? -16.714 4.411 -4.382 1.00 96.50 85 GLN A N 1
ATOM 677 C CA . GLN A 1 85 ? -15.462 4.987 -3.882 1.00 96.50 85 GLN A CA 1
ATOM 678 C C . GLN A 1 85 ? -14.238 4.124 -4.219 1.00 96.50 85 GLN A C 1
ATOM 680 O O . GLN A 1 85 ? -13.230 4.635 -4.709 1.00 96.50 85 GLN A O 1
ATOM 685 N N . ASP A 1 86 ? -14.331 2.813 -4.014 1.00 96.88 86 ASP A N 1
ATOM 686 C CA . ASP A 1 86 ? -13.261 1.862 -4.320 1.00 96.88 86 ASP A CA 1
ATOM 687 C C . ASP A 1 86 ? -12.983 1.785 -5.832 1.00 96.88 86 ASP A C 1
ATOM 689 O O . ASP A 1 86 ? -11.827 1.766 -6.260 1.00 96.88 86 ASP A O 1
ATOM 693 N N . SER A 1 87 ? -14.019 1.846 -6.674 1.00 96.06 87 SER A N 1
ATOM 694 C CA . SER A 1 87 ? -13.848 1.891 -8.131 1.00 96.06 87 SER A CA 1
ATOM 695 C C . SER A 1 87 ? -13.129 3.162 -8.597 1.00 96.06 87 SER A C 1
ATOM 697 O O . SER A 1 87 ? -12.235 3.083 -9.445 1.00 96.06 87 SER A O 1
ATOM 699 N N . ALA A 1 88 ? -13.448 4.316 -8.001 1.00 96.31 88 ALA A N 1
ATOM 700 C CA . ALA A 1 88 ? -12.787 5.583 -8.292 1.00 96.31 88 ALA A CA 1
ATOM 701 C C . ALA A 1 88 ? -11.314 5.559 -7.854 1.00 96.31 88 ALA A C 1
ATOM 703 O O . ALA A 1 88 ? -10.432 5.930 -8.634 1.00 96.31 88 ALA A O 1
ATOM 704 N N . ALA A 1 89 ? -11.032 5.041 -6.654 1.00 96.88 89 ALA A N 1
ATOM 705 C CA . ALA A 1 89 ? -9.672 4.885 -6.144 1.00 96.88 89 ALA A CA 1
ATOM 706 C C . ALA A 1 89 ? -8.828 3.951 -7.031 1.00 96.88 89 ALA A C 1
ATOM 708 O O . ALA A 1 89 ? -7.691 4.276 -7.380 1.00 96.88 89 ALA A O 1
ATOM 709 N N . ARG A 1 90 ? -9.394 2.820 -7.474 1.00 96.44 90 ARG A N 1
ATOM 710 C CA . ARG A 1 90 ? -8.726 1.887 -8.399 1.00 96.44 90 ARG A CA 1
ATOM 711 C C . ARG A 1 90 ? -8.466 2.506 -9.766 1.00 96.44 90 ARG A C 1
ATOM 713 O O . ARG A 1 90 ? -7.398 2.287 -10.337 1.00 96.44 90 ARG A O 1
ATOM 720 N N . ALA A 1 91 ? -9.414 3.279 -10.295 1.00 97.31 91 ALA A N 1
ATOM 721 C CA . ALA A 1 91 ? -9.232 3.987 -11.557 1.00 97.31 91 ALA A CA 1
ATOM 722 C C . ALA A 1 91 ? -8.092 5.012 -11.460 1.00 97.31 91 ALA A C 1
ATOM 724 O O . ALA A 1 91 ? -7.270 5.111 -12.369 1.00 97.31 91 ALA A O 1
ATOM 725 N N . GLU A 1 92 ? -7.992 5.738 -10.345 1.00 97.81 92 GLU A N 1
ATOM 726 C CA . GLU A 1 92 ? -6.886 6.664 -10.116 1.00 97.81 92 GLU A CA 1
ATOM 727 C C . GLU A 1 92 ? -5.541 5.947 -9.964 1.00 97.81 92 GLU A C 1
ATOM 729 O O . GLU A 1 92 ? -4.574 6.340 -10.616 1.00 97.81 92 GLU A O 1
ATOM 734 N N . ALA A 1 93 ? -5.488 4.869 -9.178 1.00 97.00 93 ALA A N 1
ATOM 735 C CA . ALA A 1 93 ? -4.285 4.054 -9.027 1.00 97.00 93 ALA A CA 1
ATOM 736 C C . ALA A 1 93 ? -3.795 3.509 -10.379 1.00 97.00 93 ALA A C 1
ATOM 738 O O . ALA A 1 93 ? -2.602 3.562 -10.677 1.00 97.00 93 ALA A O 1
ATOM 739 N N . ARG A 1 94 ? -4.720 3.058 -11.237 1.00 98.00 94 ARG A N 1
ATOM 740 C CA . ARG A 1 94 ? -4.402 2.597 -12.591 1.00 98.00 94 ARG A CA 1
ATOM 741 C C . ARG A 1 94 ? -3.825 3.711 -13.465 1.00 98.00 94 ARG A C 1
ATOM 743 O O . ARG A 1 94 ? -2.827 3.471 -14.134 1.00 98.00 94 ARG A O 1
ATOM 750 N N . ARG A 1 95 ? -4.401 4.919 -13.435 1.00 98.00 95 ARG A N 1
ATOM 751 C CA . ARG A 1 95 ? -3.860 6.068 -14.188 1.00 98.00 95 ARG A CA 1
ATOM 752 C C . ARG A 1 95 ? -2.433 6.401 -13.761 1.00 98.00 95 ARG A C 1
ATOM 754 O O . ARG A 1 95 ? -1.575 6.549 -14.621 1.00 98.00 95 ARG A O 1
ATOM 761 N N . ARG A 1 96 ? -2.161 6.438 -12.450 1.00 97.88 96 ARG A N 1
ATOM 762 C CA . ARG A 1 96 ? -0.804 6.683 -11.932 1.00 97.88 96 ARG A CA 1
ATOM 763 C C . ARG A 1 96 ? 0.185 5.618 -12.415 1.00 97.88 96 ARG A C 1
ATOM 765 O O . ARG A 1 96 ? 1.259 5.958 -12.894 1.00 97.88 96 ARG A O 1
ATOM 772 N N . ALA A 1 97 ? -0.205 4.343 -12.372 1.00 97.31 97 ALA A N 1
ATOM 773 C CA . ALA A 1 97 ? 0.634 3.252 -12.865 1.00 97.31 97 ALA A CA 1
ATOM 774 C C . ALA A 1 97 ? 0.899 3.342 -14.382 1.00 97.31 97 ALA A C 1
ATOM 776 O O . ALA A 1 97 ? 2.020 3.108 -14.831 1.00 97.31 97 ALA A O 1
ATOM 777 N N . GLU A 1 98 ? -0.112 3.701 -15.180 1.00 98.19 98 GLU A N 1
ATOM 778 C CA . GLU A 1 98 ? 0.032 3.899 -16.628 1.00 98.19 98 GLU A CA 1
ATOM 779 C C . GLU A 1 98 ? 0.956 5.088 -16.951 1.00 98.19 98 GLU A C 1
ATOM 781 O O . GLU A 1 98 ? 1.797 4.987 -17.848 1.00 98.19 98 GLU A O 1
ATOM 786 N N . GLU A 1 99 ? 0.863 6.184 -16.194 1.00 98.12 99 GLU A N 1
ATOM 787 C CA . GLU A 1 99 ? 1.742 7.353 -16.319 1.00 98.12 99 GLU A CA 1
ATOM 788 C C . GLU A 1 99 ? 3.199 7.023 -15.966 1.00 98.12 99 GLU A C 1
ATOM 790 O O . GLU A 1 99 ? 4.112 7.354 -16.729 1.00 98.12 99 GLU A O 1
ATOM 795 N N . GLU A 1 100 ? 3.430 6.322 -14.852 1.00 97.62 100 GLU A N 1
ATOM 796 C CA . GLU A 1 100 ? 4.762 5.865 -14.439 1.00 97.62 100 GLU A CA 1
ATOM 797 C C . GLU A 1 100 ? 5.375 4.914 -15.474 1.00 97.62 100 GLU A C 1
ATOM 799 O O . GLU A 1 100 ? 6.542 5.066 -15.856 1.00 97.62 100 GLU A O 1
ATOM 804 N N . PHE A 1 101 ? 4.580 3.977 -15.998 1.00 97.38 101 PHE A N 1
ATOM 805 C CA . PHE A 1 101 ? 5.021 3.054 -17.039 1.00 97.38 101 PHE A CA 1
ATOM 806 C C . PHE A 1 101 ? 5.365 3.786 -18.342 1.00 97.38 101 PHE A C 1
ATOM 808 O O . PHE A 1 101 ? 6.419 3.539 -18.933 1.00 97.38 101 PHE A O 1
ATOM 815 N N . ALA A 1 102 ? 4.525 4.728 -18.781 1.00 97.69 102 ALA A N 1
ATOM 816 C CA . ALA A 1 102 ? 4.780 5.529 -19.976 1.00 97.69 102 ALA A CA 1
ATOM 817 C C . ALA A 1 102 ? 6.046 6.395 -19.825 1.00 97.69 102 ALA A C 1
ATOM 819 O O . ALA A 1 102 ? 6.874 6.476 -20.743 1.00 97.69 102 ALA A O 1
ATOM 820 N N . ALA A 1 103 ? 6.252 6.998 -18.653 1.00 97.19 103 ALA A N 1
ATOM 821 C CA . ALA A 1 103 ? 7.466 7.745 -18.342 1.00 97.19 103 ALA A CA 1
ATOM 822 C C . ALA A 1 103 ? 8.713 6.839 -18.381 1.00 97.19 103 ALA A C 1
ATOM 824 O O . ALA A 1 103 ? 9.718 7.194 -19.008 1.00 97.19 103 ALA A O 1
ATOM 825 N N . GLY A 1 104 ? 8.632 5.640 -17.798 1.00 97.12 104 GLY A N 1
ATOM 826 C CA . GLY A 1 104 ? 9.698 4.637 -17.844 1.00 97.12 104 GLY A CA 1
ATOM 827 C C . GLY A 1 104 ? 10.026 4.181 -19.269 1.00 97.12 104 GLY A C 1
ATOM 828 O O . GLY A 1 104 ? 11.190 4.203 -19.681 1.00 97.12 104 GLY A O 1
ATOM 829 N N . ALA A 1 105 ? 9.006 3.857 -20.066 1.00 96.94 105 ALA A N 1
ATOM 830 C CA . ALA A 1 105 ? 9.163 3.410 -21.448 1.00 96.94 105 ALA A CA 1
ATOM 831 C C . ALA A 1 105 ? 9.846 4.473 -22.326 1.00 96.94 105 ALA A C 1
ATOM 833 O O . ALA A 1 105 ? 10.766 4.168 -23.089 1.00 96.94 105 ALA A O 1
ATOM 834 N N . THR A 1 106 ? 9.460 5.745 -22.185 1.00 95.06 106 THR A N 1
ATOM 835 C CA . THR A 1 106 ? 10.086 6.844 -22.941 1.00 95.06 106 THR A CA 1
ATOM 836 C C . THR A 1 106 ? 11.522 7.133 -22.495 1.00 95.06 106 THR A C 1
ATOM 838 O O . THR A 1 106 ? 12.357 7.533 -23.315 1.00 95.06 106 THR A O 1
ATOM 841 N N . ALA A 1 107 ? 11.855 6.946 -21.215 1.00 95.00 107 ALA A N 1
ATOM 842 C CA . ALA A 1 107 ? 13.230 7.044 -20.731 1.00 95.00 107 ALA A CA 1
ATOM 843 C C . ALA A 1 107 ? 14.106 5.918 -21.306 1.00 95.00 107 ALA A C 1
ATOM 845 O O . ALA A 1 107 ? 15.188 6.193 -21.837 1.00 95.00 107 ALA A O 1
ATOM 846 N N . LEU A 1 108 ? 13.604 4.680 -21.291 1.00 95.56 108 LEU A N 1
ATOM 847 C CA . LEU A 1 108 ? 14.307 3.509 -21.811 1.00 95.56 108 LEU A CA 1
ATOM 848 C C . LEU A 1 108 ? 14.517 3.595 -23.329 1.00 95.56 108 LEU A C 1
ATOM 850 O O . LEU A 1 108 ? 15.638 3.411 -23.802 1.00 95.56 108 LEU A O 1
ATOM 854 N N . ALA A 1 109 ? 13.493 4.001 -24.086 1.00 95.50 109 ALA A N 1
ATOM 855 C CA . ALA A 1 109 ? 13.599 4.211 -25.531 1.00 95.50 109 ALA A CA 1
ATOM 856 C C . ALA A 1 109 ? 14.667 5.259 -25.896 1.00 95.50 109 ALA A C 1
ATOM 858 O O . ALA A 1 109 ? 15.446 5.074 -26.837 1.00 95.50 109 ALA A O 1
ATOM 859 N N . ARG A 1 110 ? 14.759 6.356 -25.128 1.00 93.00 110 ARG A N 1
ATOM 860 C CA . ARG A 1 110 ? 15.802 7.379 -25.322 1.00 93.00 110 ARG A CA 1
ATOM 861 C C . ARG A 1 110 ? 17.197 6.847 -25.007 1.00 93.00 110 ARG A C 1
ATOM 863 O O . ARG A 1 110 ? 18.132 7.150 -25.751 1.00 93.00 110 ARG A O 1
ATOM 870 N N . GLY A 1 111 ? 17.343 6.068 -23.936 1.00 92.62 111 GLY A N 1
ATOM 871 C CA . GLY A 1 111 ? 18.605 5.417 -23.580 1.00 92.62 111 GLY A CA 1
ATOM 872 C C . GLY A 1 111 ? 19.072 4.449 -24.666 1.00 92.62 111 GLY A C 1
ATOM 873 O O . GLY A 1 111 ? 20.206 4.544 -25.139 1.00 92.62 111 GLY A O 1
ATOM 874 N N . TRP A 1 112 ? 18.165 3.594 -25.138 1.00 95.69 112 TRP A N 1
ATOM 875 C CA . TRP A 1 112 ? 18.457 2.601 -26.167 1.00 95.69 112 TRP A CA 1
ATOM 876 C C . TRP A 1 112 ? 18.834 3.245 -27.503 1.00 95.69 112 TRP A C 1
ATOM 878 O O . TRP A 1 112 ? 19.842 2.877 -28.100 1.00 95.69 112 TRP A O 1
ATOM 888 N N . ARG A 1 113 ? 18.122 4.300 -27.926 1.00 94.69 113 ARG A N 1
ATOM 889 C CA . ARG A 1 113 ? 18.472 5.054 -29.141 1.00 94.69 113 ARG A CA 1
ATOM 890 C C . ARG A 1 113 ? 19.881 5.652 -29.070 1.00 94.69 113 ARG A C 1
ATOM 892 O O . ARG A 1 113 ? 20.604 5.607 -30.061 1.00 94.69 113 ARG A O 1
ATOM 899 N N . ARG A 1 114 ? 20.289 6.204 -27.920 1.00 93.12 114 ARG A N 1
ATOM 900 C CA . ARG A 1 114 ? 21.654 6.735 -27.735 1.00 93.12 114 ARG A CA 1
ATOM 901 C C . ARG A 1 114 ? 22.700 5.626 -27.801 1.00 93.12 114 ARG A C 1
ATOM 903 O O . ARG A 1 114 ? 23.711 5.800 -28.475 1.00 93.12 114 ARG A O 1
ATOM 910 N N . SER A 1 115 ? 22.438 4.498 -27.142 1.00 92.69 115 SER A N 1
ATOM 911 C CA . SER A 1 115 ? 23.320 3.330 -27.182 1.00 92.69 115 SER A CA 1
ATOM 912 C C . SER A 1 115 ? 23.488 2.808 -28.611 1.00 92.69 115 SER A C 1
ATOM 914 O O . SER A 1 115 ? 24.616 2.648 -29.066 1.00 92.69 115 SER A O 1
ATOM 916 N N . LEU A 1 116 ? 22.393 2.667 -29.366 1.00 95.44 116 LEU A N 1
ATOM 917 C CA . LEU A 1 116 ? 22.438 2.243 -30.766 1.00 95.44 116 LEU A CA 1
ATOM 918 C C . LEU A 1 116 ? 23.243 3.198 -31.647 1.00 95.44 116 LEU A C 1
ATOM 920 O O . LEU A 1 116 ? 24.058 2.740 -32.440 1.00 95.44 116 LEU A O 1
ATOM 924 N N . VAL A 1 117 ? 23.064 4.516 -31.50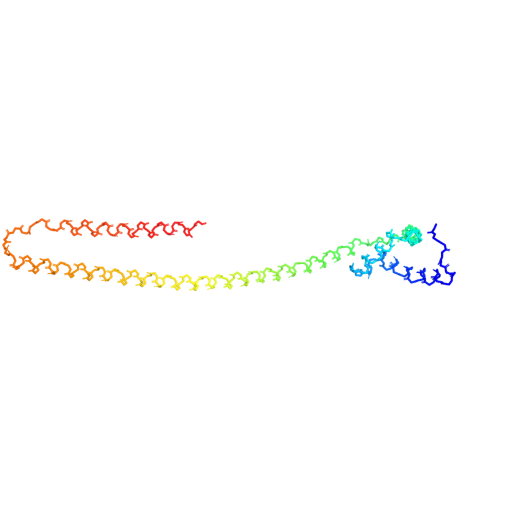2 1.00 94.00 117 VAL A N 1
ATOM 925 C CA . VAL A 1 117 ? 23.861 5.497 -32.259 1.00 94.00 117 VAL A CA 1
ATOM 926 C C . VAL A 1 117 ? 25.354 5.332 -31.957 1.00 94.00 117 VAL A C 1
ATOM 928 O O . VAL A 1 117 ? 26.156 5.292 -32.888 1.00 94.00 117 VAL A O 1
ATOM 931 N N . LEU A 1 118 ? 25.738 5.183 -30.686 1.00 93.75 118 LEU A N 1
ATOM 932 C CA . LEU A 1 118 ? 27.139 4.968 -30.302 1.00 93.75 118 LEU A CA 1
ATOM 933 C C . LEU A 1 118 ? 27.702 3.651 -30.856 1.00 93.75 118 LEU A C 1
ATOM 935 O O . LEU A 1 118 ? 28.795 3.645 -31.415 1.00 93.75 118 LEU A O 1
ATOM 939 N N . VAL A 1 119 ? 26.950 2.552 -30.759 1.00 94.19 119 VAL A N 1
ATOM 940 C CA . VAL A 1 119 ? 27.373 1.242 -31.280 1.00 94.19 119 VAL A CA 1
ATOM 941 C C . VAL A 1 119 ? 27.522 1.273 -32.803 1.00 94.19 119 VAL A C 1
ATOM 943 O O . VAL A 1 119 ? 28.544 0.834 -33.322 1.00 94.19 119 VAL A O 1
ATOM 946 N N . VAL A 1 120 ? 26.546 1.829 -33.528 1.00 93.38 120 VAL A N 1
ATOM 947 C CA . VAL A 1 120 ? 26.576 1.901 -34.998 1.00 93.38 120 VAL A CA 1
ATOM 948 C C . VAL A 1 120 ? 27.720 2.789 -35.483 1.00 93.38 120 VAL A C 1
ATOM 950 O O . VAL A 1 120 ? 28.487 2.381 -36.352 1.00 93.38 120 VAL A O 1
ATOM 953 N N . THR A 1 121 ? 27.880 3.985 -34.910 1.00 90.75 121 THR A N 1
ATOM 954 C CA . THR A 1 121 ? 28.986 4.889 -35.277 1.00 90.75 121 THR A CA 1
ATOM 955 C C . THR A 1 121 ? 30.353 4.289 -34.951 1.00 90.75 121 THR A C 1
ATOM 957 O O . THR A 1 121 ? 31.255 4.363 -35.784 1.00 90.75 121 THR A O 1
ATOM 960 N N . GLY A 1 122 ? 30.497 3.629 -33.797 1.00 92.31 122 GLY A N 1
ATOM 961 C CA . GLY A 1 122 ? 31.713 2.905 -33.426 1.00 92.31 122 GLY A CA 1
ATOM 962 C C . GLY A 1 122 ? 32.034 1.757 -34.384 1.00 92.31 122 GLY A C 1
ATOM 963 O O . GLY A 1 122 ? 33.180 1.621 -34.808 1.00 92.31 122 GLY A O 1
ATOM 964 N N . ALA A 1 123 ? 31.028 0.978 -34.792 1.00 93.12 123 ALA A N 1
ATOM 965 C CA . ALA A 1 123 ? 31.192 -0.095 -35.771 1.00 93.12 123 ALA A CA 1
ATOM 966 C C . ALA A 1 123 ? 31.636 0.437 -37.144 1.00 93.12 123 ALA A C 1
ATOM 968 O O . ALA A 1 123 ? 32.559 -0.112 -37.743 1.00 93.12 123 ALA A O 1
ATOM 969 N N . ILE A 1 124 ? 31.035 1.535 -37.621 1.00 91.62 124 ILE A N 1
ATOM 970 C CA . ILE A 1 124 ? 31.413 2.180 -38.889 1.00 91.62 124 ILE A CA 1
ATOM 971 C C . ILE A 1 124 ? 32.852 2.707 -38.825 1.00 91.62 124 ILE A C 1
ATOM 973 O O . ILE A 1 124 ? 33.643 2.441 -39.729 1.00 91.62 124 ILE A O 1
ATOM 977 N N . ALA A 1 125 ? 33.212 3.421 -37.755 1.00 93.00 125 ALA A N 1
ATOM 978 C CA . ALA A 1 125 ? 34.562 3.952 -37.573 1.00 93.00 125 ALA A CA 1
ATOM 979 C C . ALA A 1 125 ? 35.609 2.829 -37.482 1.00 93.00 125 ALA A C 1
ATOM 981 O O . ALA A 1 125 ? 36.663 2.915 -38.111 1.00 93.00 125 ALA A O 1
ATOM 982 N N . GLY A 1 126 ? 35.297 1.753 -36.753 1.00 93.06 126 GLY A N 1
ATOM 983 C CA . GLY A 1 126 ? 36.148 0.570 -36.650 1.00 93.06 126 GLY A CA 1
ATOM 984 C C . GLY A 1 126 ? 36.350 -0.129 -37.995 1.00 93.06 126 GLY A C 1
ATOM 985 O O . GLY A 1 126 ? 37.483 -0.448 -38.350 1.00 93.06 126 GLY A O 1
ATOM 986 N N . ALA A 1 127 ? 35.282 -0.306 -38.778 1.00 93.69 127 ALA A N 1
ATOM 987 C CA . ALA A 1 127 ? 35.361 -0.895 -40.114 1.00 93.69 127 ALA A CA 1
ATOM 988 C C . ALA A 1 127 ? 36.190 -0.032 -41.081 1.00 93.69 127 ALA A C 1
ATOM 990 O O . ALA A 1 127 ? 37.035 -0.558 -41.805 1.00 93.69 127 ALA A O 1
ATOM 991 N N . ALA A 1 128 ? 36.000 1.291 -41.057 1.00 90.75 128 ALA A N 1
ATOM 992 C CA . ALA A 1 128 ? 36.780 2.221 -41.872 1.00 90.75 128 ALA A CA 1
ATOM 993 C C . ALA A 1 128 ? 38.274 2.185 -41.509 1.00 90.75 128 ALA A C 1
ATOM 995 O O . ALA A 1 128 ? 39.122 2.119 -42.398 1.00 90.75 128 ALA A O 1
ATOM 996 N N . LEU A 1 129 ? 38.599 2.168 -40.211 1.00 94.69 129 LEU A N 1
ATOM 997 C CA . LEU A 1 129 ? 39.978 2.072 -39.731 1.00 94.69 129 LEU A CA 1
ATOM 998 C C . LEU A 1 129 ? 40.628 0.739 -40.127 1.00 94.69 129 LEU A C 1
ATOM 1000 O O . LEU A 1 129 ? 41.749 0.731 -40.630 1.00 94.69 129 LEU A O 1
ATOM 1004 N N . ALA A 1 130 ? 39.920 -0.379 -39.945 1.00 92.81 130 ALA A N 1
ATOM 1005 C CA . ALA A 1 130 ? 40.403 -1.697 -40.349 1.00 92.81 130 ALA A CA 1
ATOM 1006 C C . ALA A 1 130 ? 40.669 -1.759 -41.861 1.00 92.81 130 ALA A C 1
ATOM 1008 O O . ALA A 1 130 ? 41.721 -2.238 -42.282 1.00 92.81 130 ALA A O 1
ATOM 1009 N N . SER A 1 131 ? 39.760 -1.211 -42.674 1.00 92.19 131 SER A N 1
ATOM 1010 C CA . SER A 1 131 ? 39.933 -1.128 -44.127 1.00 92.19 131 SER A CA 1
ATOM 1011 C C . SER A 1 131 ? 41.139 -0.271 -44.524 1.00 92.19 131 SER A C 1
ATOM 1013 O O . SER A 1 131 ? 41.864 -0.641 -45.445 1.00 92.19 131 SER A O 1
ATOM 1015 N N . ALA A 1 132 ? 41.376 0.853 -43.841 1.00 91.50 132 ALA A N 1
ATOM 1016 C CA . ALA A 1 132 ? 42.526 1.717 -44.105 1.00 91.50 132 ALA A CA 1
ATOM 1017 C C . ALA A 1 132 ? 43.856 1.021 -43.771 1.00 91.50 132 ALA A C 1
ATOM 1019 O O . ALA A 1 132 ? 44.800 1.088 -44.557 1.00 91.50 132 ALA A O 1
ATOM 1020 N N . LEU A 1 133 ? 43.915 0.308 -42.642 1.00 92.62 133 LEU A N 1
ATOM 1021 C CA . LEU A 1 133 ? 45.097 -0.455 -42.233 1.00 92.62 133 LEU A CA 1
ATOM 1022 C C . LEU A 1 133 ? 45.403 -1.602 -43.201 1.00 92.62 133 LEU A C 1
ATOM 1024 O O . LEU A 1 133 ? 46.560 -1.790 -43.570 1.00 92.62 133 LEU A O 1
ATOM 1028 N N . LEU A 1 134 ? 44.377 -2.332 -43.652 1.00 92.12 134 LEU A N 1
ATOM 1029 C CA . LEU A 1 134 ? 44.531 -3.380 -44.665 1.00 92.12 134 LEU A CA 1
ATOM 1030 C C . LEU A 1 134 ? 45.076 -2.812 -45.982 1.00 92.12 134 LEU A C 1
ATOM 1032 O O . LEU A 1 134 ? 46.045 -3.345 -46.518 1.00 92.12 134 LEU A O 1
ATOM 1036 N N . GLY A 1 135 ? 44.531 -1.685 -46.452 1.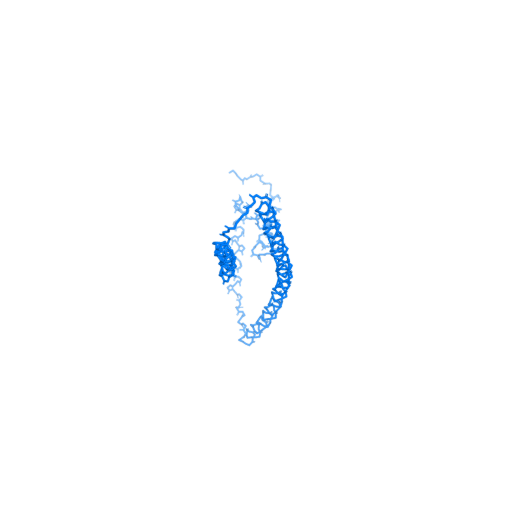00 90.25 135 GLY A N 1
ATOM 1037 C CA . GLY A 1 135 ? 45.035 -1.010 -47.651 1.00 90.25 135 GLY A CA 1
ATOM 1038 C C . GLY A 1 135 ? 46.484 -0.525 -47.507 1.00 90.25 135 GLY A C 1
ATOM 1039 O O . GLY A 1 135 ? 47.270 -0.622 -48.449 1.00 90.25 135 GLY A O 1
ATOM 1040 N N . GLN A 1 136 ? 46.872 -0.048 -46.320 1.00 89.00 136 GLN A N 1
ATOM 1041 C CA . GLN A 1 136 ? 48.245 0.381 -46.046 1.00 89.00 136 GLN A CA 1
ATOM 1042 C C . GLN A 1 136 ? 49.231 -0.798 -46.020 1.00 89.00 136 GLN A C 1
ATOM 1044 O O . GLN A 1 136 ? 50.344 -0.676 -46.535 1.00 89.00 136 GLN A O 1
ATOM 1049 N N . LEU A 1 137 ? 48.822 -1.944 -45.468 1.00 90.06 137 LEU A N 1
ATOM 1050 C CA . LEU A 1 137 ? 49.623 -3.169 -45.474 1.00 90.06 137 LEU A CA 1
ATOM 1051 C C . LEU A 1 137 ? 49.838 -3.685 -46.901 1.00 90.06 137 LEU A C 1
ATOM 1053 O O . LEU A 1 137 ? 50.976 -3.963 -47.275 1.00 90.06 137 LEU A O 1
ATOM 1057 N N . GLU A 1 138 ? 48.794 -3.734 -47.729 1.00 85.88 138 GLU A N 1
ATOM 1058 C CA . GLU A 1 138 ? 48.917 -4.133 -49.139 1.00 85.88 138 GLU A CA 1
ATOM 1059 C C . GLU A 1 138 ? 49.856 -3.220 -49.923 1.00 85.88 138 GLU A C 1
ATOM 1061 O O . GLU A 1 138 ? 50.721 -3.708 -50.652 1.00 85.88 138 GLU A O 1
ATOM 1066 N N . ALA A 1 139 ? 49.741 -1.903 -49.732 1.00 82.31 139 ALA A N 1
ATOM 1067 C CA . ALA A 1 139 ? 50.644 -0.943 -50.354 1.00 82.31 139 ALA A CA 1
ATOM 1068 C C . ALA A 1 139 ? 52.104 -1.196 -49.949 1.00 82.31 139 ALA A C 1
ATOM 1070 O O . ALA A 1 139 ? 52.979 -1.198 -50.813 1.00 82.31 139 ALA A O 1
ATOM 1071 N N . SER A 1 140 ? 52.359 -1.464 -48.662 1.00 83.19 140 SER A N 1
ATOM 1072 C CA . SER A 1 140 ? 53.709 -1.750 -48.160 1.00 83.19 140 SER A CA 1
ATOM 1073 C C . SER A 1 140 ? 54.298 -3.042 -48.744 1.00 83.19 140 SER A C 1
ATOM 1075 O O . SER A 1 140 ? 55.436 -3.037 -49.220 1.00 83.19 140 SER A O 1
ATOM 1077 N N . ILE A 1 141 ? 53.494 -4.110 -48.822 1.00 82.56 141 ILE A N 1
ATOM 1078 C CA . ILE A 1 141 ? 53.891 -5.401 -49.404 1.00 82.56 141 ILE A CA 1
ATOM 1079 C C . ILE A 1 141 ? 54.184 -5.244 -50.899 1.00 82.56 141 ILE A C 1
ATOM 1081 O O . ILE A 1 141 ? 55.195 -5.745 -51.385 1.00 82.56 141 ILE A O 1
ATOM 1085 N N . LEU A 1 142 ? 53.338 -4.514 -51.634 1.00 79.62 142 LEU A N 1
ATOM 1086 C CA . LEU A 1 142 ? 53.551 -4.236 -53.056 1.00 79.62 142 LEU A CA 1
ATOM 1087 C C . LEU A 1 142 ? 54.832 -3.434 -53.289 1.00 79.62 142 LEU A C 1
ATOM 1089 O O . LEU A 1 142 ? 55.584 -3.758 -54.207 1.00 79.62 142 LEU A O 1
ATOM 1093 N N . THR A 1 143 ? 55.107 -2.416 -52.467 1.00 77.88 143 THR A N 1
ATOM 1094 C CA . THR A 1 143 ? 56.355 -1.649 -52.582 1.00 77.88 143 THR A CA 1
ATOM 1095 C C . THR A 1 143 ? 57.584 -2.508 -52.314 1.00 77.88 143 THR A C 1
ATOM 1097 O O . THR A 1 143 ? 58.551 -2.414 -53.065 1.00 77.88 143 THR A O 1
ATOM 1100 N N . GLU A 1 144 ? 57.547 -3.380 -51.305 1.00 80.38 144 GLU A N 1
ATOM 1101 C CA . GLU A 1 144 ? 58.655 -4.286 -51.000 1.00 80.38 144 GLU A CA 1
ATOM 1102 C C . GLU A 1 144 ? 58.861 -5.319 -52.118 1.00 80.38 144 GLU A C 1
ATOM 1104 O O . GLU A 1 144 ? 59.992 -5.515 -52.561 1.00 80.38 144 GLU A O 1
ATOM 1109 N N . ALA A 1 145 ? 57.781 -5.891 -52.663 1.00 75.81 145 ALA A N 1
ATOM 1110 C CA . ALA A 1 145 ? 57.819 -6.817 -53.799 1.00 75.81 145 ALA A CA 1
ATOM 1111 C C . ALA A 1 145 ? 58.360 -6.160 -55.084 1.00 75.81 145 ALA A C 1
ATOM 1113 O O . ALA A 1 145 ? 59.158 -6.752 -55.811 1.00 75.81 145 ALA A O 1
ATOM 1114 N N . LEU A 1 146 ? 57.974 -4.908 -55.355 1.00 74.75 146 LEU A N 1
ATOM 1115 C CA . LEU A 1 146 ? 58.503 -4.124 -56.477 1.00 74.75 146 LEU A CA 1
ATOM 1116 C C . LEU A 1 146 ? 59.998 -3.823 -56.314 1.00 74.75 146 LEU A C 1
ATOM 1118 O O . LEU A 1 146 ? 60.737 -3.839 -57.298 1.00 74.75 146 LEU A O 1
ATOM 1122 N N . LEU A 1 147 ? 60.451 -3.577 -55.083 1.00 76.94 147 LEU A N 1
ATOM 1123 C CA . LEU A 1 147 ? 61.857 -3.309 -54.773 1.00 76.94 147 LEU A CA 1
ATOM 1124 C C . LEU A 1 147 ? 62.725 -4.582 -54.799 1.00 76.94 147 LEU A C 1
ATOM 1126 O O . LEU A 1 147 ? 63.908 -4.497 -55.131 1.00 76.94 147 LEU A O 1
ATOM 1130 N N . THR A 1 148 ? 62.162 -5.760 -54.505 1.00 75.81 148 THR A N 1
ATOM 1131 C CA . THR A 1 148 ? 62.914 -7.026 -54.342 1.00 75.81 148 THR A CA 1
ATOM 1132 C C . THR A 1 148 ? 63.037 -7.917 -55.591 1.00 75.81 148 THR A C 1
ATOM 1134 O O . THR A 1 148 ? 63.777 -8.891 -55.523 1.00 75.81 148 THR A O 1
ATOM 1137 N N . HIS A 1 149 ? 62.478 -7.524 -56.747 1.00 52.72 149 HIS A N 1
ATOM 1138 C CA . HIS A 1 149 ? 62.532 -8.208 -58.065 1.00 52.72 149 HIS A CA 1
ATOM 1139 C C . HIS A 1 149 ? 61.539 -9.380 -58.309 1.00 52.72 149 HIS A C 1
ATOM 1141 O O . HIS A 1 149 ? 61.451 -10.326 -57.538 1.00 52.72 149 HIS A O 1
ATOM 1147 N N . ALA A 1 150 ? 61.010 -9.411 -59.547 1.00 51.06 150 ALA A N 1
ATOM 1148 C CA . ALA A 1 150 ? 60.776 -10.602 -60.396 1.00 51.06 150 ALA A CA 1
ATOM 1149 C C . ALA A 1 150 ? 59.412 -11.369 -60.381 1.00 51.06 150 ALA A C 1
ATOM 1151 O O . ALA A 1 150 ? 58.602 -11.235 -59.470 1.00 51.06 150 ALA A O 1
ATOM 1152 N N . PRO A 1 151 ? 59.130 -12.131 -61.471 1.00 48.91 151 PRO A N 1
ATOM 1153 C CA . PRO A 1 151 ? 57.803 -12.568 -61.916 1.00 48.91 151 PRO A CA 1
ATOM 1154 C C . PRO A 1 151 ? 57.336 -13.898 -61.295 1.00 48.91 151 PRO A C 1
ATOM 1156 O O . PRO A 1 151 ? 58.066 -14.886 -61.305 1.00 48.91 151 PRO A O 1
ATOM 1159 N N . GLY A 1 152 ? 56.078 -13.943 -60.834 1.00 56.41 152 GLY A N 1
ATOM 1160 C CA . GLY A 1 152 ? 55.419 -15.179 -60.367 1.00 56.41 152 GLY A CA 1
ATOM 1161 C C . GLY A 1 152 ? 54.091 -15.010 -59.603 1.00 56.41 152 GLY A C 1
ATOM 1162 O O . GLY A 1 152 ? 53.685 -15.911 -58.877 1.00 56.41 152 GLY A O 1
ATOM 1163 N N . ALA A 1 153 ? 53.414 -13.863 -59.723 1.00 54.56 153 ALA A N 1
ATOM 1164 C CA . ALA A 1 153 ? 52.329 -13.428 -58.835 1.00 54.56 153 ALA A CA 1
ATOM 1165 C C . ALA A 1 153 ? 50.925 -13.949 -59.221 1.00 54.56 153 ALA A C 1
ATOM 1167 O O . ALA A 1 153 ? 50.085 -13.174 -59.676 1.00 54.56 153 ALA A O 1
ATOM 1168 N N . LEU A 1 154 ? 50.645 -15.246 -59.040 1.00 56.38 154 LEU A N 1
ATOM 1169 C CA . LEU A 1 154 ? 49.296 -15.802 -59.280 1.00 56.38 154 LEU A CA 1
ATOM 1170 C C . LEU A 1 154 ? 48.644 -16.552 -58.098 1.00 56.38 154 LEU A C 1
ATOM 1172 O O . LEU A 1 154 ? 47.519 -17.010 -58.257 1.00 56.38 154 LEU A O 1
ATOM 1176 N N . ASP A 1 155 ? 49.248 -16.614 -56.904 1.00 62.34 155 ASP A N 1
ATOM 1177 C CA . ASP A 1 155 ? 48.666 -17.354 -55.755 1.00 62.34 155 ASP A CA 1
ATOM 1178 C C . ASP A 1 155 ? 48.076 -16.462 -54.633 1.00 62.34 155 ASP A C 1
ATOM 1180 O O . ASP A 1 155 ? 47.580 -16.941 -53.620 1.00 62.34 155 ASP A O 1
ATOM 1184 N N . GLN A 1 156 ? 48.084 -15.133 -54.783 1.00 63.78 156 GLN A N 1
ATOM 1185 C CA . GLN A 1 156 ? 47.769 -14.219 -53.669 1.00 63.78 156 GLN A CA 1
ATOM 1186 C C . GLN A 1 156 ? 46.275 -13.853 -53.526 1.00 63.78 156 GLN A C 1
ATOM 1188 O O . GLN A 1 156 ? 45.851 -13.380 -52.472 1.00 63.78 156 GLN A O 1
ATOM 1193 N N . GLY A 1 157 ? 45.448 -14.106 -54.547 1.00 65.62 157 GLY A N 1
ATOM 1194 C CA . GLY A 1 157 ? 44.036 -13.690 -54.558 1.00 65.62 157 GLY A CA 1
ATOM 1195 C C . GLY A 1 157 ? 43.114 -14.470 -53.608 1.00 65.62 157 GLY A C 1
ATOM 1196 O O . GLY A 1 157 ? 42.099 -13.939 -53.157 1.00 65.62 157 GLY A O 1
ATOM 1197 N N . TRP A 1 158 ? 43.445 -15.717 -53.260 1.00 70.94 158 TRP A N 1
ATOM 1198 C CA . TRP A 1 158 ? 42.552 -16.551 -52.445 1.00 70.94 158 TRP A CA 1
ATOM 1199 C C . TRP A 1 158 ? 42.595 -16.199 -50.950 1.00 70.94 158 TRP A C 1
ATOM 1201 O O . TRP A 1 158 ? 41.577 -16.307 -50.263 1.00 70.94 158 TRP A O 1
ATOM 1211 N N . TYR A 1 159 ? 43.729 -15.694 -50.453 1.00 66.38 159 TYR A N 1
ATOM 1212 C CA . TYR A 1 159 ? 43.870 -15.253 -49.061 1.00 66.38 159 TYR A CA 1
ATOM 1213 C C . TYR A 1 159 ? 42.998 -14.026 -48.737 1.00 66.38 159 TYR A C 1
ATOM 1215 O O . TYR A 1 159 ? 42.423 -13.946 -47.647 1.00 66.38 159 TYR A O 1
ATOM 1223 N N . GLN A 1 160 ? 42.831 -13.093 -49.682 1.00 66.88 160 GLN A N 1
ATOM 1224 C CA . GLN A 1 160 ? 41.925 -11.943 -49.529 1.00 66.88 160 GLN A CA 1
ATOM 1225 C C . GLN A 1 160 ? 40.450 -12.369 -49.442 1.00 66.88 160 GLN A C 1
ATOM 1227 O O . GLN A 1 160 ? 39.694 -11.853 -48.615 1.00 66.88 160 GLN A O 1
ATOM 1232 N N . LEU A 1 161 ? 40.035 -13.344 -50.255 1.00 74.88 161 LEU A N 1
ATOM 1233 C CA . LEU A 1 161 ? 38.662 -13.861 -50.255 1.00 74.88 161 LEU A CA 1
ATOM 1234 C C . LEU A 1 161 ? 38.347 -14.659 -48.976 1.00 74.88 161 LEU A C 1
ATOM 1236 O O . LEU A 1 161 ? 37.273 -14.511 -48.394 1.00 74.88 161 LEU A O 1
ATOM 1240 N N . ALA A 1 162 ? 39.305 -15.454 -48.489 1.00 75.31 162 ALA A N 1
ATOM 1241 C CA . ALA A 1 162 ? 39.143 -16.226 -47.258 1.00 75.31 162 ALA A CA 1
ATOM 1242 C C . ALA A 1 162 ? 39.077 -15.333 -46.003 1.00 75.31 162 ALA A C 1
ATOM 1244 O O . ALA A 1 162 ? 38.244 -15.555 -45.121 1.00 75.31 162 ALA A O 1
ATOM 1245 N N . SER A 1 163 ? 39.920 -14.298 -45.923 1.00 75.44 163 SER A N 1
ATOM 1246 C CA . SER A 1 163 ? 39.970 -13.392 -44.764 1.00 75.44 163 SER A CA 1
ATOM 1247 C C . SER A 1 163 ? 38.730 -12.500 -44.644 1.00 75.44 163 SER A C 1
ATOM 1249 O O . SER A 1 163 ? 38.210 -12.318 -43.540 1.00 75.44 163 SER A O 1
ATOM 1251 N N . THR A 1 164 ? 38.192 -12.005 -45.762 1.00 77.94 164 THR A N 1
ATOM 1252 C CA . THR A 1 164 ? 36.956 -11.202 -45.761 1.00 77.94 164 THR A CA 1
ATOM 1253 C C . THR A 1 164 ? 35.727 -12.018 -45.355 1.00 77.94 164 THR A C 1
ATOM 1255 O O . THR A 1 164 ? 34.913 -11.530 -44.567 1.00 77.94 164 THR A O 1
ATOM 1258 N N . MET A 1 165 ? 35.612 -13.279 -45.793 1.00 76.44 165 MET A N 1
ATOM 1259 C CA . MET A 1 165 ? 34.521 -14.164 -45.357 1.00 76.44 165 MET A CA 1
ATOM 1260 C C . MET A 1 165 ? 34.575 -14.486 -43.856 1.00 76.44 165 MET A C 1
ATOM 1262 O O . MET A 1 165 ? 33.537 -14.469 -43.191 1.00 76.44 165 MET A O 1
ATOM 1266 N N . LEU A 1 166 ? 35.765 -14.735 -43.300 1.00 77.00 166 LEU A N 1
ATOM 1267 C CA . LEU A 1 166 ? 35.933 -15.037 -41.873 1.00 77.00 166 LEU A CA 1
ATOM 1268 C C . LEU A 1 166 ? 35.575 -13.844 -40.975 1.00 77.00 166 LEU A C 1
ATOM 1270 O O . LEU A 1 166 ? 34.867 -14.012 -39.979 1.00 77.00 166 LEU A O 1
ATOM 1274 N N . LEU A 1 167 ? 36.004 -12.634 -41.349 1.00 74.56 167 LEU A N 1
ATOM 1275 C CA . LEU A 1 167 ? 35.681 -11.415 -40.601 1.00 74.56 167 LEU A CA 1
ATOM 1276 C C . LEU A 1 167 ? 34.189 -11.064 -40.686 1.00 74.56 167 LEU A C 1
ATOM 1278 O O . LEU A 1 167 ? 33.579 -10.733 -39.667 1.00 74.56 167 LEU A O 1
ATOM 1282 N N . GLY A 1 168 ? 33.578 -11.199 -41.868 1.00 72.06 168 GLY A N 1
ATOM 1283 C CA . GLY A 1 168 ? 32.142 -10.972 -42.045 1.00 72.06 168 GLY A CA 1
ATOM 1284 C C . GLY A 1 168 ? 31.281 -11.947 -41.234 1.00 72.06 168 GLY A C 1
ATOM 1285 O O . GLY A 1 168 ? 30.340 -11.530 -40.555 1.00 72.06 168 GLY A O 1
ATOM 1286 N N . GLY A 1 169 ? 31.634 -13.237 -41.241 1.00 77.00 169 GLY A N 1
ATOM 1287 C CA . GLY A 1 169 ? 30.913 -14.274 -40.496 1.00 77.00 169 GLY A CA 1
ATOM 1288 C C . GLY A 1 169 ? 30.988 -14.100 -38.976 1.00 77.00 169 GLY A C 1
ATOM 1289 O O . GLY A 1 169 ? 29.978 -14.262 -38.288 1.00 77.00 169 GLY A O 1
ATOM 1290 N N . GLY A 1 170 ? 32.154 -13.713 -38.446 1.00 72.94 170 GLY A N 1
ATOM 1291 C CA . GLY A 1 170 ? 32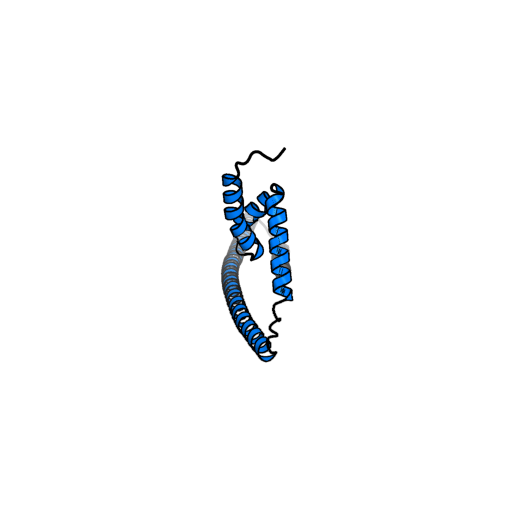.347 -13.502 -37.007 1.00 72.94 170 GLY A CA 1
ATOM 1292 C C . GLY A 1 170 ? 31.494 -12.362 -36.445 1.00 72.94 170 GLY A C 1
ATOM 1293 O O . GLY A 1 170 ? 30.837 -12.523 -35.415 1.00 72.94 170 GLY A O 1
ATOM 1294 N N . ILE A 1 171 ? 31.441 -11.231 -37.155 1.00 74.56 171 ILE A N 1
ATOM 1295 C CA . ILE A 1 171 ? 30.633 -10.072 -36.747 1.00 74.56 171 ILE A CA 1
ATOM 1296 C C . ILE A 1 171 ? 29.136 -10.410 -36.815 1.00 74.56 171 ILE A C 1
ATOM 1298 O O . ILE A 1 171 ? 28.390 -10.098 -35.884 1.00 74.56 171 ILE A O 1
ATOM 1302 N N . GLY A 1 172 ? 28.701 -11.113 -37.867 1.00 72.81 172 GLY A N 1
ATOM 1303 C CA . GLY A 1 172 ? 27.307 -11.540 -38.017 1.00 72.81 172 GLY A CA 1
ATOM 1304 C C . GLY A 1 172 ? 26.830 -12.450 -36.880 1.00 72.81 172 GLY A C 1
ATOM 1305 O O . GLY A 1 172 ? 25.765 -12.217 -36.307 1.00 72.81 172 GLY A O 1
ATOM 1306 N N . ALA A 1 173 ? 27.636 -13.445 -36.496 1.00 74.44 173 ALA A N 1
ATOM 1307 C CA . ALA A 1 173 ? 27.296 -14.372 -35.415 1.00 74.44 173 ALA A CA 1
ATOM 1308 C C . ALA A 1 173 ? 27.212 -13.681 -34.042 1.00 74.44 173 ALA A C 1
ATOM 1310 O O . ALA A 1 173 ? 26.349 -14.014 -33.226 1.00 74.44 173 ALA A O 1
ATOM 1311 N N . MET A 1 174 ? 28.073 -12.693 -33.790 1.00 76.69 174 MET A N 1
ATOM 1312 C CA . MET A 1 174 ? 28.080 -11.945 -32.532 1.00 76.69 174 MET A CA 1
ATOM 1313 C C . MET A 1 174 ? 26.844 -11.040 -32.393 1.00 76.69 174 MET A C 1
ATOM 1315 O O . MET A 1 174 ? 26.235 -11.005 -31.323 1.00 76.69 174 MET A O 1
ATOM 1319 N N . ILE A 1 175 ? 26.418 -10.379 -33.479 1.00 73.19 175 ILE A N 1
ATOM 1320 C CA . ILE A 1 175 ? 25.182 -9.577 -33.505 1.00 73.19 175 ILE A CA 1
ATOM 1321 C C . ILE A 1 175 ? 23.951 -10.473 -33.326 1.00 73.19 175 ILE A C 1
ATOM 1323 O O . ILE A 1 175 ? 23.080 -10.161 -32.515 1.00 73.19 175 ILE A O 1
ATOM 1327 N N . ALA A 1 176 ? 23.893 -11.607 -34.031 1.00 75.25 176 ALA A N 1
ATOM 1328 C CA . ALA A 1 176 ? 22.780 -12.549 -33.919 1.00 75.25 176 ALA A CA 1
ATOM 1329 C C . ALA A 1 176 ? 22.628 -13.093 -32.489 1.00 75.25 176 ALA A C 1
ATOM 1331 O O . ALA A 1 176 ? 21.520 -13.153 -31.958 1.00 75.25 176 ALA A O 1
ATOM 1332 N N . ARG A 1 177 ? 23.745 -13.430 -31.833 1.00 83.25 177 ARG A N 1
ATOM 1333 C CA . ARG A 1 177 ? 23.745 -13.914 -30.448 1.00 83.25 177 ARG A CA 1
ATOM 1334 C C . ARG A 1 177 ? 23.313 -12.843 -29.448 1.00 83.25 177 ARG A C 1
ATOM 1336 O O . ARG A 1 177 ? 22.575 -13.160 -28.524 1.00 83.25 177 ARG A O 1
ATOM 1343 N N . TRP A 1 178 ? 23.732 -11.594 -29.642 1.00 84.19 178 TRP A N 1
ATOM 1344 C CA . TRP A 1 178 ? 23.308 -10.483 -28.787 1.00 84.19 178 TRP A CA 1
ATOM 1345 C C . TRP A 1 178 ? 21.800 -10.208 -28.900 1.00 84.19 178 TRP A C 1
ATOM 1347 O O . TRP A 1 178 ? 21.133 -10.021 -27.883 1.00 84.19 178 TRP A O 1
ATOM 1357 N N . LEU A 1 179 ? 21.248 -10.257 -30.119 1.00 81.81 179 LEU A N 1
ATOM 1358 C CA . LEU A 1 179 ? 19.807 -10.109 -30.350 1.00 81.81 179 LEU A CA 1
ATOM 1359 C C . LEU A 1 179 ? 18.993 -11.239 -29.708 1.00 81.81 179 LEU A C 1
ATOM 1361 O O . LEU A 1 179 ? 17.942 -10.966 -29.139 1.00 81.81 179 LEU A O 1
ATOM 1365 N N . ALA A 1 180 ? 19.488 -12.479 -29.754 1.00 76.88 180 ALA A N 1
ATOM 1366 C CA . ALA A 1 180 ? 18.825 -13.614 -29.114 1.00 76.88 180 ALA A CA 1
ATOM 1367 C C . ALA A 1 180 ? 18.732 -13.439 -27.588 1.00 76.88 180 ALA A C 1
ATOM 1369 O O . ALA A 1 180 ? 17.667 -13.630 -27.018 1.00 76.88 180 ALA A O 1
ATOM 1370 N N . THR A 1 181 ? 19.809 -12.987 -26.937 1.00 82.75 181 THR A N 1
ATOM 1371 C CA . THR A 1 181 ? 19.818 -12.756 -25.479 1.00 82.75 181 THR A CA 1
ATOM 1372 C C . THR A 1 181 ? 19.007 -11.544 -25.023 1.00 82.75 181 THR A C 1
ATOM 1374 O O . THR A 1 181 ? 18.741 -11.412 -23.838 1.00 82.75 181 THR A O 1
ATOM 1377 N N . ALA A 1 182 ? 18.660 -10.628 -25.928 1.00 72.25 182 ALA A N 1
ATOM 1378 C CA . ALA A 1 182 ? 17.873 -9.439 -25.601 1.00 72.25 182 ALA A CA 1
ATOM 1379 C C . ALA A 1 182 ? 16.354 -9.658 -25.740 1.00 72.25 182 ALA A C 1
ATOM 1381 O O . ALA A 1 182 ? 15.584 -8.769 -25.381 1.00 72.25 182 ALA A O 1
ATOM 1382 N N . ALA A 1 183 ? 15.935 -10.790 -26.317 1.00 70.81 183 ALA A N 1
ATOM 1383 C CA . ALA A 1 183 ? 14.534 -11.141 -26.543 1.00 70.81 183 ALA A CA 1
ATOM 1384 C C . ALA A 1 183 ? 13.956 -12.099 -25.481 1.00 70.81 183 ALA A C 1
ATOM 1386 O O . ALA A 1 183 ? 12.746 -12.322 -25.479 1.00 70.81 183 ALA A O 1
ATOM 1387 N N . GLU A 1 184 ? 14.811 -12.653 -24.617 1.00 58.25 184 GLU A N 1
ATOM 1388 C CA . GLU A 1 184 ? 14.451 -13.436 -23.423 1.00 58.25 184 GLU A CA 1
ATOM 1389 C C . GLU A 1 184 ? 14.306 -12.523 -22.198 1.00 58.25 184 GLU A C 1
ATOM 1391 O O . GLU A 1 184 ? 13.359 -12.756 -21.412 1.00 58.25 184 GLU A O 1
#

Foldseek 3Di:
DPDPDDPVRVVVVCVVLLVLLVCLVVVVDDPVSVVVNVVCCVVDPVSVVVNVVVVVVVVVCVVPDDPPDDDPVVVVVVVVVVVVVVVVVVVVVVVVVVVVVVVVVVVVVVVVVVVVVVVVVVVVVVVVVVVVVVVVVVVVVVVVDVVVDDDDPDPPVVVVVVVVVVVVVVVVVVVVVVVVVVVD

Sequence (184 aa):
MNDRFEPAERNEHHAAWDERLQDWLDADLDAAQTALVESHLAACPVCRERLAELREIDAALADALPRLALDEAFDRRLLAQIHEQDSAARAEARRRAEEEFAAGATALARGWRRSLVLVVTGAIAGAALASALLGQLEASILTEALLTHAPGALDQGWYQLASTMLLGGGIGAMIARWLATAAE

Secondary structure (DSSP, 8-state):
----S-HHHHHHHHHHHHHHHHHHHTT-S-HHHHHHHHHHHHH-HHHHHHHHHHHHHHHHHHHHS------HHHHHHHHHHHHHHHHHHHHHHHHHHHHHHHHHHHHHHHHHHHHHHHHHHHHHHHHHHHHHHHHHHHHHHHHHHHHH------SSHHHHHHHHHHHHHHHHHHHHHHHHHT--